Protein AF-A0A923X9L6-F1 (afdb_monomer_lite)

Secondary structure (DSSP, 8-state):
-----------------------------S--------SS-----EEEEEEEETTEEEEEEEESS--SSS----EEESTTS-SEEEEEEES-SS-STTSPEEEEEEESEEESTT--SGGGSSEEEEEEE-EEEEESS-EEEEEEETTTTEEEEEEE-TT-EEEEEEEEETTEEEEEEEETTEEEEEEEETHHHHT-TTEEEEEE--S-EEEEEEEEEEEE-TTSPEEEEEEEHHHHHTSTT-EE-EEEETTEEE-GGGS--

pLDDT: mean 80.95, std 23.07, range [23.3, 97.38]

Radius of gyration: 26.35 Å; chains: 1; bounding box: 121×44×55 Å

Structure (mmCIF, N/CA/C/O backbone):
data_AF-A0A923X9L6-F1
#
_entry.id   AF-A0A923X9L6-F1
#
loop_
_atom_site.group_PDB
_atom_site.id
_atom_site.type_symbol
_atom_site.label_atom_id
_atom_site.label_alt_id
_atom_site.label_comp_id
_atom_site.label_asym_id
_atom_site.label_entity_id
_atom_site.label_seq_id
_atom_site.pdbx_PDB_ins_code
_atom_site.Cartn_x
_atom_site.Cartn_y
_atom_site.Cartn_z
_atom_site.occupancy
_atom_site.B_iso_or_equiv
_atom_site.auth_seq_id
_atom_site.auth_comp_id
_atom_site.auth_asym_id
_atom_site.auth_atom_id
_atom_site.pdbx_PDB_model_num
ATOM 1 N N . MET A 1 1 ? 91.435 -0.640 1.215 1.00 40.91 1 MET A N 1
ATOM 2 C CA . MET A 1 1 ? 90.479 -0.187 0.184 1.00 40.91 1 MET A CA 1
ATOM 3 C C . MET A 1 1 ? 89.161 0.074 0.898 1.00 40.91 1 MET A C 1
ATOM 5 O O . MET A 1 1 ? 88.629 -0.841 1.510 1.00 40.91 1 MET A O 1
ATOM 9 N N . LYS A 1 2 ? 88.770 1.348 1.007 1.00 34.53 2 LYS A N 1
ATOM 10 C CA . LYS A 1 2 ? 87.666 1.820 1.856 1.00 34.53 2 LYS A CA 1
ATOM 11 C C . LYS A 1 2 ? 86.327 1.381 1.260 1.00 34.53 2 LYS A C 1
ATOM 13 O O . LYS A 1 2 ? 86.044 1.743 0.123 1.00 34.53 2 LYS A O 1
ATOM 18 N N . LEU A 1 3 ? 85.505 0.678 2.035 1.00 29.59 3 LEU A N 1
ATOM 19 C CA . LEU A 1 3 ? 84.081 0.532 1.754 1.00 29.59 3 LEU A CA 1
ATOM 20 C C . LEU A 1 3 ? 83.311 0.975 3.001 1.00 29.59 3 LEU A C 1
ATOM 22 O O . LEU A 1 3 ? 83.260 0.273 4.006 1.00 29.59 3 LEU A O 1
ATOM 26 N N . ASN A 1 4 ? 82.792 2.200 2.932 1.00 32.25 4 ASN A N 1
ATOM 27 C CA . ASN A 1 4 ? 81.821 2.736 3.873 1.00 32.25 4 ASN A CA 1
ATOM 28 C C . ASN A 1 4 ? 80.498 2.003 3.639 1.00 32.25 4 ASN A C 1
ATOM 30 O O . ASN A 1 4 ? 79.911 2.151 2.568 1.00 32.25 4 ASN A O 1
ATOM 34 N N . LEU A 1 5 ? 80.023 1.247 4.626 1.00 32.31 5 LEU A N 1
ATOM 35 C CA . LEU A 1 5 ? 78.650 0.757 4.649 1.00 32.31 5 LEU A CA 1
ATOM 36 C C . LEU A 1 5 ? 77.914 1.488 5.771 1.00 32.31 5 LEU A C 1
ATOM 38 O O . LEU A 1 5 ? 78.272 1.388 6.943 1.00 32.31 5 LEU A O 1
ATOM 42 N N . PHE A 1 6 ? 76.937 2.295 5.367 1.00 34.31 6 PHE A N 1
ATOM 43 C CA . PHE A 1 6 ? 76.087 3.087 6.240 1.00 34.31 6 PHE A CA 1
ATOM 44 C C . PHE A 1 6 ? 75.304 2.183 7.198 1.00 34.31 6 PHE A C 1
ATOM 46 O O . PHE A 1 6 ? 74.567 1.292 6.780 1.00 34.31 6 PHE A O 1
ATOM 53 N N . VAL A 1 7 ? 75.449 2.471 8.490 1.00 33.56 7 VAL A N 1
ATOM 54 C CA . VAL A 1 7 ? 74.586 1.996 9.569 1.00 33.56 7 VAL A CA 1
ATOM 55 C C . VAL A 1 7 ? 73.280 2.787 9.488 1.00 33.56 7 VAL A C 1
ATOM 57 O O . VAL A 1 7 ? 73.270 3.987 9.753 1.00 33.56 7 VAL A O 1
ATOM 60 N N . ALA A 1 8 ? 72.181 2.133 9.112 1.00 33.00 8 ALA A N 1
ATOM 61 C CA . ALA A 1 8 ? 70.838 2.669 9.308 1.00 33.00 8 ALA A CA 1
ATOM 62 C C . ALA A 1 8 ? 70.263 2.058 10.588 1.00 33.00 8 ALA A C 1
ATOM 64 O O . ALA A 1 8 ? 70.105 0.843 10.707 1.00 33.00 8 ALA A O 1
ATOM 65 N N . ALA A 1 9 ? 70.027 2.929 11.565 1.00 35.00 9 ALA A N 1
ATOM 66 C CA . ALA A 1 9 ? 69.523 2.583 12.876 1.00 35.00 9 ALA A CA 1
ATOM 67 C C . ALA A 1 9 ? 68.082 2.063 12.817 1.00 35.00 9 ALA A C 1
ATOM 69 O O . ALA A 1 9 ? 67.219 2.558 12.094 1.00 35.00 9 ALA A O 1
ATOM 70 N N . ILE A 1 10 ? 67.873 1.057 13.653 1.00 30.48 10 ILE A N 1
ATOM 71 C CA . ILE A 1 10 ? 66.628 0.389 13.990 1.00 30.48 10 ILE A CA 1
ATOM 72 C C . ILE A 1 10 ? 65.659 1.397 14.626 1.00 30.48 10 ILE A C 1
ATOM 74 O O . ILE A 1 10 ? 65.983 2.047 15.616 1.00 30.48 10 ILE A O 1
ATOM 78 N N . SER A 1 11 ? 64.441 1.483 14.095 1.00 31.06 11 SER A N 1
ATOM 79 C CA . SER A 1 11 ? 63.273 1.973 14.831 1.00 31.06 11 SER A CA 1
ATOM 80 C C . SER A 1 11 ? 62.147 0.968 14.657 1.00 31.06 11 SER A C 1
ATOM 82 O O . SER A 1 11 ? 61.469 0.906 13.635 1.00 31.06 11 SER A O 1
ATOM 84 N N . ILE A 1 12 ? 62.023 0.126 15.679 1.00 31.52 12 ILE A N 1
ATOM 85 C CA . ILE A 1 12 ? 60.927 -0.809 15.894 1.00 31.52 12 ILE A CA 1
ATOM 86 C C . ILE A 1 12 ? 59.735 0.029 16.358 1.00 31.52 12 ILE A C 1
ATOM 88 O O . ILE A 1 12 ? 59.698 0.478 17.501 1.00 31.52 12 ILE A O 1
ATOM 92 N N . ALA A 1 13 ? 58.768 0.251 15.472 1.00 32.00 13 ALA A N 1
ATOM 93 C CA . ALA A 1 13 ? 57.435 0.680 15.870 1.00 32.00 13 ALA A CA 1
ATOM 94 C C . ALA A 1 13 ? 56.575 -0.574 16.061 1.00 32.00 13 ALA A C 1
ATOM 96 O O . ALA A 1 13 ? 56.158 -1.213 15.094 1.00 32.00 13 ALA A O 1
ATOM 97 N N . LEU A 1 14 ? 56.341 -0.940 17.324 1.00 28.67 14 LEU A N 1
ATOM 98 C CA . LEU A 1 14 ? 55.284 -1.872 17.700 1.00 28.67 14 LEU A CA 1
ATOM 99 C C . LEU A 1 14 ? 53.931 -1.265 17.302 1.00 28.67 14 LEU A C 1
ATOM 101 O O . LEU A 1 14 ? 53.484 -0.303 17.918 1.00 28.67 14 LEU A O 1
ATOM 105 N N . PHE A 1 15 ? 53.253 -1.866 16.327 1.00 28.09 15 PHE A N 1
ATOM 106 C CA . PHE A 1 15 ? 51.802 -1.755 16.191 1.00 28.09 15 PHE A CA 1
ATOM 107 C C . PHE A 1 15 ? 51.204 -3.143 16.372 1.00 28.09 15 PHE A C 1
ATOM 109 O O . PHE A 1 15 ? 51.080 -3.935 15.440 1.00 28.09 15 PHE A O 1
ATOM 116 N N . THR A 1 16 ? 50.864 -3.449 17.617 1.00 28.14 16 THR A N 1
ATOM 117 C CA . THR A 1 16 ? 50.007 -4.575 17.955 1.00 28.14 16 THR A CA 1
ATOM 118 C C . THR A 1 16 ? 48.545 -4.136 17.935 1.00 28.14 16 THR A C 1
ATOM 120 O O . THR A 1 16 ? 48.178 -3.159 18.579 1.00 28.14 16 THR A O 1
ATOM 123 N N . VAL A 1 17 ? 47.743 -4.976 17.278 1.00 27.14 17 VAL A N 1
ATOM 124 C CA . VAL A 1 17 ? 46.298 -5.202 17.442 1.00 27.14 17 VAL A CA 1
ATOM 125 C C . VAL A 1 17 ? 45.345 -4.146 16.880 1.00 27.14 17 VAL A C 1
ATOM 127 O O . VAL A 1 17 ? 45.213 -3.037 17.383 1.00 27.14 17 VAL A O 1
ATOM 130 N N . GLY A 1 18 ? 44.563 -4.583 15.891 1.00 25.05 18 GLY A N 1
ATOM 131 C CA . GLY A 1 18 ? 43.322 -3.923 15.511 1.00 25.05 18 GLY A CA 1
ATOM 132 C C . GLY A 1 18 ? 42.885 -4.223 14.086 1.00 25.05 18 GLY A C 1
ATOM 133 O O . GLY A 1 18 ? 42.762 -3.303 13.285 1.00 25.05 18 GLY A O 1
ATOM 134 N N . CYS A 1 19 ? 42.601 -5.489 13.756 1.00 27.14 19 CYS A N 1
ATOM 135 C CA . CYS A 1 19 ? 41.637 -5.768 12.691 1.00 27.14 19 CYS A CA 1
ATOM 136 C C . CYS A 1 19 ? 40.281 -5.221 13.150 1.00 27.14 19 CYS A C 1
ATOM 138 O O . CYS A 1 19 ? 39.467 -5.944 13.713 1.00 27.14 19 CYS A O 1
ATOM 140 N N . VAL A 1 20 ? 40.044 -3.928 12.948 1.00 25.62 20 VAL A N 1
ATOM 141 C CA . VAL A 1 20 ? 38.696 -3.376 13.000 1.00 25.62 20 VAL A CA 1
ATOM 142 C C . VAL A 1 20 ? 38.110 -3.625 11.622 1.00 25.62 20 VAL A C 1
ATOM 144 O O . VAL A 1 20 ? 38.149 -2.783 10.726 1.00 25.62 20 VAL A O 1
ATOM 147 N N . SER A 1 21 ? 37.568 -4.830 11.449 1.00 26.86 21 SER A N 1
ATOM 148 C CA . SER A 1 21 ? 36.387 -5.001 10.617 1.00 26.86 21 SER A CA 1
ATOM 149 C C . SER A 1 21 ? 35.424 -3.893 11.023 1.00 26.86 21 SER A C 1
ATOM 151 O O . SER A 1 21 ? 34.902 -3.914 12.139 1.00 26.86 21 SER A O 1
ATOM 153 N N . LYS A 1 22 ? 35.248 -2.879 10.169 1.00 23.30 22 LYS A N 1
ATOM 154 C CA . LYS A 1 22 ? 34.166 -1.921 10.374 1.00 23.30 22 LYS A CA 1
ATOM 155 C C . LYS A 1 22 ? 32.892 -2.760 10.467 1.00 23.30 22 LYS A C 1
ATOM 157 O O . LYS A 1 22 ? 32.616 -3.495 9.513 1.00 23.30 22 LYS A O 1
ATOM 162 N N . PRO A 1 23 ? 32.160 -2.728 11.590 1.00 24.67 23 PRO A N 1
ATOM 163 C CA . PRO A 1 23 ? 30.858 -3.353 11.621 1.00 24.67 23 PRO A CA 1
ATOM 164 C C . PRO A 1 23 ? 30.046 -2.709 10.503 1.00 24.67 23 PRO A C 1
ATOM 166 O O . PRO A 1 23 ? 30.063 -1.488 10.328 1.00 24.67 23 PRO A O 1
ATOM 169 N N . VAL A 1 24 ? 29.386 -3.555 9.716 1.00 27.95 24 VAL A N 1
ATOM 170 C CA . VAL A 1 24 ? 28.217 -3.156 8.940 1.00 27.95 24 VAL A CA 1
ATOM 171 C C . VAL A 1 24 ? 27.374 -2.316 9.890 1.00 27.95 24 VAL A C 1
ATOM 173 O O . VAL A 1 24 ? 26.958 -2.816 10.937 1.00 27.95 24 VAL A O 1
ATOM 176 N N . ASP A 1 25 ? 27.230 -1.025 9.592 1.00 24.12 25 ASP A N 1
ATOM 177 C CA . ASP A 1 25 ? 26.409 -0.120 10.386 1.00 24.12 25 ASP A CA 1
ATOM 178 C C . ASP A 1 25 ? 24.953 -0.550 10.172 1.00 24.12 25 ASP A C 1
ATOM 180 O O . ASP A 1 25 ? 24.238 -0.058 9.304 1.00 24.12 25 ASP A O 1
ATOM 184 N N . ASN A 1 26 ? 24.550 -1.559 10.946 1.00 28.39 26 ASN A N 1
ATOM 185 C CA . ASN A 1 26 ? 23.204 -2.088 11.119 1.00 28.39 26 ASN A CA 1
ATOM 186 C C . ASN A 1 26 ? 22.347 -1.083 11.903 1.00 28.39 26 ASN A C 1
ATOM 188 O O . ASN A 1 26 ? 21.581 -1.446 12.796 1.00 28.39 26 ASN A O 1
ATOM 192 N N . ARG A 1 27 ? 22.427 0.204 11.558 1.00 25.94 27 ARG A N 1
ATOM 193 C CA . ARG A 1 27 ? 21.456 1.210 11.985 1.00 25.94 27 ARG A CA 1
ATOM 194 C C . ARG A 1 27 ? 20.192 1.107 11.134 1.00 25.94 27 ARG A C 1
ATOM 196 O O . ARG A 1 27 ? 19.803 2.051 10.464 1.00 25.94 27 ARG A O 1
ATOM 203 N N . ASN A 1 28 ? 19.554 -0.064 11.192 1.00 31.31 28 ASN A N 1
ATOM 204 C CA . ASN A 1 28 ? 18.114 -0.142 11.416 1.00 31.31 28 ASN A CA 1
ATOM 205 C C . ASN A 1 28 ? 17.707 -1.540 11.942 1.00 31.31 28 ASN A C 1
ATOM 207 O O . ASN A 1 28 ? 17.256 -2.382 11.164 1.00 31.31 28 ASN A O 1
ATOM 211 N N . PRO A 1 29 ? 17.860 -1.828 13.249 1.00 26.81 29 PRO A N 1
ATOM 212 C CA . PRO A 1 29 ? 17.357 -3.063 13.846 1.00 26.81 29 PRO A CA 1
ATOM 213 C C . PRO A 1 29 ? 15.871 -2.973 14.240 1.00 26.81 29 PRO A C 1
ATOM 215 O O . PRO A 1 29 ? 15.313 -3.948 14.733 1.00 26.81 29 PRO A O 1
ATOM 218 N N . ALA A 1 30 ? 15.205 -1.839 14.004 1.00 28.30 30 ALA A N 1
ATOM 219 C CA . ALA A 1 30 ? 13.779 -1.666 14.251 1.00 28.30 30 ALA A CA 1
ATOM 220 C C . ALA A 1 30 ? 13.071 -1.422 12.914 1.00 28.30 30 ALA A C 1
ATOM 222 O O . ALA A 1 30 ? 13.121 -0.337 12.347 1.00 28.30 30 ALA A O 1
ATOM 223 N N . GLY A 1 31 ? 12.428 -2.463 12.388 1.00 34.88 31 GLY A N 1
ATOM 224 C CA . GLY A 1 31 ? 11.684 -2.460 11.127 1.00 34.88 31 GLY A CA 1
ATOM 225 C C . GLY A 1 31 ? 10.409 -1.609 11.129 1.00 34.88 31 GLY A C 1
ATOM 226 O O . GLY A 1 31 ? 9.363 -2.090 10.710 1.00 34.88 31 GLY A O 1
ATOM 227 N N . THR A 1 32 ? 10.487 -0.353 11.560 1.00 33.47 32 THR A N 1
ATOM 228 C CA . THR A 1 32 ? 9.464 0.669 11.353 1.00 33.47 32 THR A CA 1
ATOM 229 C C . THR A 1 32 ? 10.023 1.657 10.339 1.00 33.47 32 THR A C 1
ATOM 231 O O . THR A 1 32 ? 10.783 2.553 10.701 1.00 33.47 32 THR A O 1
ATOM 234 N N . GLY A 1 33 ? 9.720 1.468 9.055 1.00 31.80 33 GLY A N 1
ATOM 235 C CA . GLY A 1 33 ? 9.951 2.510 8.056 1.00 31.80 33 GLY A CA 1
ATOM 236 C C . GLY A 1 33 ? 9.061 3.709 8.377 1.00 31.80 33 GLY A C 1
ATOM 237 O O . GLY A 1 33 ? 7.965 3.814 7.847 1.00 31.80 33 GLY A O 1
ATOM 238 N N . ASP A 1 34 ? 9.494 4.570 9.297 1.00 29.25 34 ASP A N 1
ATOM 239 C CA . ASP A 1 34 ? 8.916 5.897 9.474 1.00 29.25 34 ASP A CA 1
ATOM 240 C C . ASP A 1 34 ? 9.429 6.745 8.300 1.00 29.25 34 ASP A C 1
ATOM 242 O O . ASP A 1 34 ? 10.562 7.228 8.310 1.00 29.25 34 ASP A O 1
ATOM 246 N N . ILE A 1 35 ? 8.610 6.869 7.253 1.00 44.59 35 ILE A N 1
ATOM 247 C CA . ILE A 1 35 ? 8.857 7.798 6.147 1.00 44.59 35 ILE A CA 1
ATOM 248 C C . ILE A 1 35 ? 8.349 9.167 6.605 1.00 44.59 35 ILE A C 1
ATOM 250 O O . ILE A 1 35 ? 7.171 9.343 6.922 1.00 44.59 35 ILE A O 1
ATOM 254 N N . GLY A 1 36 ? 9.280 10.111 6.734 1.00 27.64 36 GLY A N 1
ATOM 255 C CA . GLY A 1 36 ? 9.026 11.463 7.211 1.00 27.64 36 GLY A CA 1
ATOM 256 C C . GLY A 1 36 ? 8.044 12.217 6.317 1.00 27.64 36 GLY A C 1
ATOM 257 O O . GLY A 1 36 ? 8.154 12.215 5.097 1.00 27.64 36 GLY A O 1
ATOM 258 N N . SER A 1 37 ? 7.096 12.889 6.964 1.00 35.72 37 SER A N 1
ATOM 259 C CA . SER A 1 37 ? 6.201 13.871 6.361 1.00 35.72 37 SER A CA 1
ATOM 260 C C . SER A 1 37 ? 7.007 15.089 5.898 1.00 35.72 37 SER A C 1
ATOM 262 O O . SER A 1 37 ? 7.389 15.919 6.725 1.00 35.72 37 SER A O 1
ATOM 264 N N . SER A 1 38 ? 7.215 15.229 4.590 1.00 27.25 38 SER A N 1
ATOM 265 C CA . SER A 1 38 ? 7.507 16.516 3.959 1.00 27.25 38 SER A CA 1
ATOM 266 C C . SER A 1 38 ? 6.505 16.768 2.837 1.00 27.25 38 SER A C 1
ATOM 268 O O . SER A 1 38 ? 6.338 15.950 1.939 1.00 27.25 38 SER A O 1
ATOM 270 N N . THR A 1 39 ? 5.841 17.909 2.950 1.00 29.25 39 THR A N 1
ATOM 271 C CA . THR A 1 39 ? 4.932 18.569 2.011 1.00 29.25 39 THR A CA 1
ATOM 272 C C . THR A 1 39 ? 5.329 18.451 0.530 1.00 29.25 39 THR A C 1
ATOM 274 O O . THR A 1 39 ? 6.489 18.666 0.185 1.00 29.25 39 THR A O 1
ATOM 277 N N . ASP A 1 40 ? 4.326 18.189 -0.317 1.00 29.50 40 ASP A N 1
ATOM 278 C CA . ASP A 1 40 ? 4.291 18.324 -1.784 1.00 29.50 40 ASP A CA 1
ATOM 279 C C . ASP A 1 40 ? 5.284 17.506 -2.624 1.00 29.50 40 ASP A C 1
ATOM 281 O O . ASP A 1 40 ? 6.116 18.039 -3.357 1.00 29.50 40 ASP A O 1
ATOM 285 N N . GLN A 1 41 ? 5.114 16.183 -2.597 1.00 31.28 41 GLN A N 1
ATOM 286 C CA . GLN A 1 41 ? 5.328 15.271 -3.729 1.00 31.28 41 GLN A CA 1
ATOM 287 C C . GLN A 1 41 ? 4.776 13.901 -3.326 1.00 31.28 41 GLN A C 1
ATOM 289 O O . GLN A 1 41 ? 5.104 13.409 -2.249 1.00 31.28 41 GLN A O 1
ATOM 294 N N . PHE A 1 42 ? 3.952 13.266 -4.166 1.00 37.69 42 PHE A N 1
ATOM 295 C CA . PHE A 1 42 ? 3.670 11.836 -4.023 1.00 37.69 42 PHE A CA 1
ATOM 296 C C . PHE A 1 42 ? 5.016 11.100 -4.057 1.00 37.69 42 PHE A C 1
ATOM 298 O O . PHE A 1 42 ? 5.620 10.951 -5.121 1.00 37.69 42 PHE A O 1
ATOM 305 N N . SER A 1 43 ? 5.545 10.701 -2.898 1.00 44.41 43 SER A N 1
ATOM 306 C CA . SER A 1 43 ? 6.760 9.899 -2.855 1.00 44.41 43 SER A CA 1
ATOM 307 C C . SER A 1 43 ? 6.367 8.476 -3.239 1.00 44.41 43 SER A C 1
ATOM 309 O O . SER A 1 43 ? 5.840 7.701 -2.445 1.00 44.41 43 SER A O 1
ATOM 311 N N . PHE A 1 44 ? 6.567 8.157 -4.519 1.00 60.12 44 PHE A N 1
ATOM 312 C CA . PHE A 1 44 ? 6.361 6.838 -5.119 1.00 60.12 44 PHE A CA 1
ATOM 313 C C . PHE A 1 44 ? 7.438 5.845 -4.651 1.00 60.12 44 PHE A C 1
ATOM 315 O O . PHE A 1 44 ? 8.151 5.233 -5.449 1.00 60.12 44 PHE A O 1
ATOM 322 N N . GLU A 1 45 ? 7.620 5.726 -3.339 1.00 78.44 45 GLU A N 1
ATOM 323 C CA . GLU A 1 45 ? 8.644 4.875 -2.755 1.00 78.44 45 GLU A CA 1
ATOM 324 C C . GLU A 1 45 ? 8.109 3.452 -2.612 1.00 78.44 45 GLU A C 1
ATOM 326 O O . GLU A 1 45 ? 7.358 3.117 -1.697 1.00 78.44 45 GLU A O 1
ATOM 331 N N . SER A 1 46 ? 8.515 2.595 -3.548 1.00 89.81 46 SER A N 1
ATOM 332 C CA . SER A 1 46 ? 8.340 1.152 -3.449 1.00 89.81 46 SER A CA 1
ATOM 333 C C . SER A 1 46 ? 9.645 0.481 -3.023 1.00 89.81 46 SER A C 1
ATOM 335 O O . SER A 1 46 ? 10.739 0.838 -3.472 1.00 89.81 46 SER A O 1
ATOM 337 N N . PHE A 1 47 ? 9.555 -0.532 -2.165 1.00 90.12 47 PHE A N 1
ATOM 338 C CA . PHE A 1 47 ? 10.723 -1.264 -1.676 1.00 90.12 47 PHE A CA 1
ATOM 339 C C . PHE A 1 47 ? 10.471 -2.766 -1.604 1.00 90.12 47 PHE A C 1
ATOM 341 O O . PHE A 1 47 ? 9.349 -3.228 -1.396 1.00 90.12 47 PHE A O 1
ATOM 348 N N . LYS A 1 48 ? 11.549 -3.544 -1.759 1.00 91.50 48 LYS A N 1
ATOM 349 C CA . LYS A 1 48 ? 11.497 -4.996 -1.591 1.00 91.50 48 LYS A CA 1
ATOM 350 C C . LYS A 1 48 ? 11.431 -5.337 -0.107 1.00 91.50 48 LYS A C 1
ATOM 352 O O . LYS A 1 48 ? 12.238 -4.865 0.696 1.00 91.50 48 LYS A O 1
ATOM 357 N N . LEU A 1 49 ? 10.466 -6.170 0.246 1.00 90.75 49 LEU A N 1
ATOM 358 C CA . LEU A 1 49 ? 10.121 -6.542 1.603 1.00 90.75 49 LEU A CA 1
ATOM 359 C C . LEU A 1 49 ? 10.050 -8.072 1.696 1.00 90.75 49 LEU A C 1
ATOM 361 O O . LEU A 1 49 ? 9.155 -8.662 1.094 1.00 90.75 49 LEU A O 1
ATOM 365 N N . PRO A 1 50 ? 10.954 -8.748 2.429 1.00 92.81 50 PRO A N 1
ATOM 366 C CA . PRO A 1 50 ? 10.743 -10.148 2.763 1.00 92.81 50 PRO A CA 1
ATOM 367 C C . PRO A 1 50 ? 9.559 -10.250 3.728 1.00 92.81 50 PRO A C 1
ATOM 369 O O . PRO A 1 50 ? 9.563 -9.620 4.792 1.00 92.81 50 PRO A O 1
ATOM 372 N N . VAL A 1 51 ? 8.557 -11.037 3.348 1.00 93.94 51 VAL A N 1
ATOM 373 C CA . VAL A 1 51 ? 7.374 -11.313 4.166 1.00 93.94 51 VAL A CA 1
ATOM 374 C C . VAL A 1 51 ? 7.225 -12.809 4.389 1.00 93.94 51 VAL A C 1
ATOM 376 O O . VAL A 1 51 ? 7.555 -13.613 3.517 1.00 93.94 51 VAL A O 1
ATOM 379 N N . THR A 1 52 ? 6.690 -13.168 5.550 1.00 93.75 52 THR A N 1
ATOM 380 C CA . THR A 1 52 ? 6.323 -14.536 5.900 1.00 93.75 52 THR A CA 1
ATOM 381 C C . THR A 1 52 ? 4.807 -14.664 5.869 1.00 93.75 52 THR A C 1
ATOM 383 O O . THR A 1 52 ? 4.104 -13.947 6.588 1.00 93.75 52 THR A O 1
ATOM 386 N N . ARG A 1 53 ? 4.291 -15.569 5.039 1.00 91.31 53 ARG A N 1
ATOM 387 C CA . ARG A 1 53 ? 2.874 -15.961 4.979 1.00 91.31 53 ARG A CA 1
ATOM 388 C C . ARG A 1 53 ? 2.821 -17.480 4.924 1.00 91.31 53 ARG A C 1
ATOM 390 O O . ARG A 1 53 ? 3.633 -18.074 4.224 1.00 91.31 53 ARG A O 1
ATOM 397 N N . GLU A 1 54 ? 1.931 -18.107 5.692 1.00 87.88 54 GLU A N 1
ATOM 398 C CA . GLU A 1 54 ? 1.792 -19.578 5.716 1.00 87.88 54 GLU A CA 1
ATOM 399 C C . GLU A 1 54 ? 3.136 -20.314 5.921 1.00 87.88 54 GLU A C 1
ATOM 401 O O . GLU A 1 54 ? 3.441 -21.301 5.255 1.00 87.88 54 GLU A O 1
ATOM 406 N N . ASN A 1 55 ? 3.985 -19.790 6.814 1.00 86.88 55 ASN A N 1
ATOM 407 C CA . ASN A 1 55 ? 5.344 -20.285 7.088 1.00 86.88 55 ASN A CA 1
ATOM 408 C C . ASN A 1 55 ? 6.321 -20.265 5.892 1.00 86.88 55 ASN A C 1
ATOM 410 O O . ASN A 1 55 ? 7.403 -20.843 5.974 1.00 86.88 55 ASN A O 1
ATOM 414 N N . LYS A 1 56 ? 5.990 -19.569 4.799 1.00 90.94 56 LYS A N 1
ATOM 415 C CA . LYS A 1 56 ? 6.870 -19.356 3.644 1.00 90.94 56 LYS A CA 1
ATOM 416 C C . LYS A 1 56 ? 7.372 -17.922 3.619 1.00 90.94 56 LYS A C 1
ATOM 418 O O . LYS A 1 56 ? 6.584 -16.986 3.740 1.00 90.94 56 LYS A O 1
ATOM 423 N N . VAL A 1 57 ? 8.680 -17.760 3.429 1.00 92.62 57 VAL A N 1
ATOM 424 C CA . VAL A 1 57 ? 9.311 -16.452 3.224 1.00 92.62 57 VAL A CA 1
ATOM 425 C C . VAL A 1 57 ? 9.404 -16.181 1.729 1.00 92.62 57 VAL A C 1
ATOM 427 O O . VAL A 1 57 ? 9.967 -16.986 0.990 1.00 92.62 57 VAL A O 1
ATOM 430 N N . ALA A 1 58 ? 8.881 -15.042 1.291 1.00 92.12 58 ALA A N 1
ATOM 431 C CA . ALA A 1 58 ? 9.012 -14.573 -0.081 1.00 92.12 58 ALA A CA 1
ATOM 432 C C . ALA A 1 58 ? 9.360 -13.084 -0.103 1.00 92.12 58 ALA A C 1
ATOM 434 O O . ALA A 1 58 ? 8.886 -12.306 0.728 1.00 92.12 58 ALA A O 1
ATOM 435 N N . THR A 1 59 ? 10.171 -12.678 -1.078 1.00 92.69 59 THR A N 1
ATOM 436 C CA . THR A 1 59 ? 10.363 -11.259 -1.378 1.00 92.69 59 THR A CA 1
ATOM 437 C C . THR A 1 59 ? 9.117 -10.734 -2.083 1.00 92.69 59 THR A C 1
ATOM 439 O O . THR A 1 59 ? 8.618 -11.326 -3.043 1.00 92.69 59 THR A O 1
ATOM 442 N N . ARG A 1 60 ? 8.590 -9.628 -1.566 1.00 94.31 60 ARG A N 1
ATOM 443 C CA . ARG A 1 60 ? 7.449 -8.885 -2.105 1.00 94.31 60 ARG A CA 1
ATOM 444 C C . ARG A 1 60 ? 7.836 -7.437 -2.333 1.00 94.31 60 ARG A C 1
ATOM 446 O O . ARG A 1 60 ? 8.889 -7.001 -1.872 1.00 94.31 60 ARG A O 1
ATOM 453 N N . VAL A 1 61 ? 6.988 -6.691 -3.022 1.00 94.19 61 VAL A N 1
ATOM 454 C CA . VAL A 1 61 ? 7.135 -5.243 -3.174 1.00 94.19 61 VAL A CA 1
ATOM 455 C C . VAL A 1 61 ? 6.065 -4.568 -2.330 1.00 94.19 61 VAL A C 1
ATOM 457 O O . VAL A 1 61 ? 4.892 -4.910 -2.440 1.00 94.19 61 VAL A O 1
ATOM 460 N N . ALA A 1 62 ? 6.475 -3.632 -1.479 1.00 93.06 62 ALA A N 1
ATOM 461 C CA . ALA A 1 62 ? 5.582 -2.830 -0.653 1.00 93.06 62 ALA A CA 1
ATOM 462 C C . ALA A 1 62 ? 5.656 -1.356 -1.061 1.00 93.06 62 ALA A C 1
ATOM 464 O O . ALA A 1 62 ? 6.731 -0.871 -1.418 1.00 93.06 62 ALA A O 1
ATOM 465 N N . TYR A 1 63 ? 4.522 -0.658 -1.000 1.00 91.69 63 TYR A N 1
ATOM 466 C CA . TYR A 1 63 ? 4.412 0.775 -1.276 1.00 91.69 63 TYR A CA 1
ATOM 467 C C . TYR A 1 63 ? 3.255 1.399 -0.491 1.00 91.69 63 TYR A C 1
ATOM 469 O O . TYR A 1 63 ? 2.283 0.730 -0.135 1.00 91.69 63 TYR A O 1
ATOM 477 N N . ASN A 1 64 ? 3.384 2.691 -0.207 1.00 89.25 64 ASN A N 1
ATOM 478 C CA . ASN A 1 64 ? 2.496 3.495 0.632 1.00 89.25 64 ASN A CA 1
ATOM 479 C C . ASN A 1 64 ? 1.259 4.017 -0.126 1.00 89.25 64 ASN A C 1
ATOM 481 O O . ASN A 1 64 ? 1.006 5.218 -0.169 1.00 89.25 64 ASN A O 1
ATOM 485 N N . SER A 1 65 ? 0.494 3.123 -0.748 1.00 86.50 65 SER A N 1
ATOM 486 C CA . SER A 1 65 ? -0.773 3.473 -1.394 1.00 86.50 65 SER A CA 1
ATOM 487 C C . SER A 1 65 ? -1.816 2.382 -1.174 1.00 86.50 65 SER A C 1
ATOM 489 O O . SER A 1 65 ? -1.473 1.225 -0.909 1.00 86.50 65 SER A O 1
ATOM 491 N N . TRP A 1 66 ? -3.089 2.750 -1.288 1.00 87.12 66 TRP A N 1
ATOM 492 C CA . TRP A 1 66 ? -4.173 1.792 -1.473 1.00 87.12 66 TRP A CA 1
ATOM 493 C C . TRP A 1 66 ? -4.387 1.632 -2.969 1.00 87.12 66 TRP A C 1
ATOM 495 O O . TRP A 1 66 ? -4.909 2.529 -3.629 1.00 87.12 66 TRP A O 1
ATOM 505 N N . SER A 1 67 ? -3.897 0.523 -3.508 1.00 83.25 67 SER A N 1
ATOM 506 C CA . SER A 1 67 ? -3.907 0.319 -4.952 1.00 83.25 67 SER A CA 1
ATOM 507 C C . SER A 1 67 ? -5.323 0.149 -5.504 1.00 83.25 67 SER A C 1
ATOM 509 O O . SER A 1 67 ? -6.176 -0.482 -4.876 1.00 83.25 67 SER A O 1
ATOM 511 N N . GLY A 1 68 ? -5.559 0.704 -6.693 1.00 85.19 68 GLY A N 1
ATOM 512 C CA . GLY A 1 68 ? -6.813 0.562 -7.425 1.00 85.19 68 GLY A CA 1
ATOM 513 C C . GLY A 1 68 ? -7.344 1.878 -7.977 1.00 85.19 68 GLY A C 1
ATOM 514 O O . GLY A 1 68 ? -7.211 2.925 -7.357 1.00 85.19 68 GLY A O 1
ATOM 515 N N . GLU A 1 69 ? -7.997 1.813 -9.140 1.00 83.31 69 GLU A N 1
ATOM 516 C CA . GLU A 1 69 ? -8.867 2.900 -9.613 1.00 83.31 69 GLU A CA 1
ATOM 517 C C . GLU A 1 69 ? -10.042 3.121 -8.656 1.00 83.31 69 GLU A C 1
ATOM 519 O O . GLU A 1 69 ? -10.392 4.254 -8.364 1.00 83.31 69 GLU A O 1
ATOM 524 N N . TRP A 1 70 ? -10.599 2.030 -8.128 1.00 86.88 70 TRP A N 1
ATOM 525 C CA . TRP A 1 70 ? -11.617 2.023 -7.082 1.00 86.88 70 TRP A CA 1
ATOM 526 C C . TRP A 1 70 ? -11.048 1.254 -5.894 1.00 86.88 70 TRP A C 1
ATOM 528 O O . TRP A 1 70 ? -11.275 0.040 -5.800 1.00 86.88 70 TRP A O 1
ATOM 538 N N . PRO A 1 71 ? -10.242 1.905 -5.031 1.00 86.38 71 PRO A N 1
ATOM 539 C CA . PRO A 1 71 ? -9.633 1.217 -3.909 1.00 86.38 71 PRO A CA 1
ATOM 540 C C . PRO A 1 71 ? -10.727 0.546 -3.070 1.00 86.38 71 PRO A C 1
ATOM 542 O O . PRO A 1 71 ? -11.829 1.059 -2.881 1.00 86.38 71 PRO A O 1
ATOM 545 N N . SER A 1 72 ? -10.468 -0.686 -2.660 1.00 88.75 72 SER A N 1
ATOM 546 C CA . SER A 1 72 ? -11.437 -1.512 -1.947 1.00 88.75 72 SER A CA 1
ATOM 547 C C . SER A 1 72 ? -10.691 -2.407 -0.964 1.00 88.75 72 SER A C 1
ATOM 549 O O . SER A 1 72 ? -9.558 -2.798 -1.257 1.00 88.75 72 SER A O 1
ATOM 551 N N . PRO A 1 73 ? -11.313 -2.775 0.170 1.00 93.44 73 PRO A N 1
ATOM 552 C CA . PRO A 1 73 ? -12.653 -2.375 0.626 1.00 93.44 73 PRO A CA 1
ATOM 553 C C . PRO A 1 73 ? -12.713 -0.981 1.269 1.00 93.44 73 PRO A C 1
ATOM 555 O O . PRO A 1 73 ? -11.752 -0.513 1.861 1.00 93.44 73 PRO A O 1
ATOM 558 N N . VAL A 1 74 ? -13.891 -0.353 1.262 1.00 94.75 74 VAL A N 1
ATOM 559 C CA . VAL A 1 74 ? -14.187 0.739 2.204 1.00 94.75 74 VAL A CA 1
ATOM 560 C C . VAL A 1 74 ? -14.457 0.117 3.571 1.00 94.75 74 VAL A C 1
ATOM 562 O O . VAL A 1 74 ? -15.352 -0.723 3.695 1.00 94.75 74 VAL A O 1
ATOM 565 N N . ILE A 1 75 ? -13.696 0.511 4.590 1.00 96.94 75 ILE A N 1
ATOM 566 C CA . ILE A 1 75 ? -13.838 -0.039 5.941 1.00 96.94 75 ILE A CA 1
ATOM 5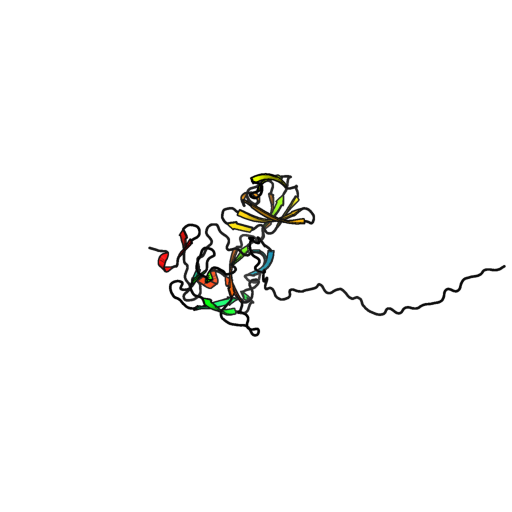67 C C . ILE A 1 75 ? -14.590 0.966 6.811 1.00 96.94 75 ILE A C 1
ATOM 569 O O . ILE A 1 75 ? -14.097 2.059 7.088 1.00 96.94 75 ILE A O 1
ATOM 573 N N . ASP A 1 76 ? -15.790 0.589 7.240 1.00 96.81 76 ASP A N 1
ATOM 574 C CA . ASP A 1 76 ? -16.645 1.385 8.113 1.00 96.81 76 ASP A CA 1
ATOM 575 C C . ASP A 1 76 ? -16.515 0.902 9.561 1.00 96.81 76 ASP A C 1
ATOM 577 O O . ASP A 1 76 ? -17.010 -0.168 9.941 1.00 96.81 76 ASP A O 1
ATOM 581 N N . VAL A 1 77 ? -15.838 1.718 10.370 1.00 96.75 77 VAL A N 1
ATOM 582 C CA . VAL A 1 77 ? -15.708 1.539 11.817 1.00 96.75 77 VAL A CA 1
ATOM 583 C C . VAL A 1 77 ? -16.732 2.446 12.493 1.00 96.75 77 VAL A C 1
ATOM 585 O O . VAL A 1 77 ? -16.391 3.507 13.013 1.00 96.75 77 VAL A O 1
ATOM 588 N N . ARG A 1 78 ? -18.005 2.037 12.459 1.00 95.19 78 ARG A N 1
ATOM 589 C CA . ARG A 1 78 ? -19.137 2.741 13.091 1.00 95.19 78 ARG A CA 1
ATOM 590 C C . ARG A 1 78 ? -19.169 4.240 12.763 1.00 95.19 78 ARG A C 1
ATOM 592 O O . ARG A 1 78 ? -19.356 5.061 13.658 1.00 95.19 78 ARG A O 1
ATOM 599 N N . SER A 1 79 ? -18.973 4.610 11.501 1.00 94.44 79 SER A N 1
ATOM 600 C CA . SER A 1 79 ? -18.760 6.003 11.090 1.00 94.44 79 SER A CA 1
ATOM 601 C C . SER A 1 79 ? -19.922 6.948 11.405 1.00 94.44 79 SER A C 1
ATOM 603 O O . SER A 1 79 ? -19.730 8.157 11.459 1.00 94.44 79 SER A O 1
ATOM 605 N N . GLU A 1 80 ? -21.121 6.406 11.612 1.00 92.62 80 GLU A N 1
ATOM 606 C CA . GLU A 1 80 ? -22.330 7.153 11.979 1.00 92.62 80 GLU A CA 1
ATOM 607 C C . GLU A 1 80 ? -22.366 7.566 13.462 1.00 92.62 80 GLU A C 1
ATOM 609 O O . GLU A 1 80 ? -23.249 8.315 13.877 1.00 92.62 80 GLU A O 1
ATOM 614 N N . GLU A 1 81 ? -21.438 7.068 14.281 1.00 92.62 81 GLU A N 1
ATOM 615 C CA . GLU A 1 81 ? -21.399 7.326 15.716 1.00 92.62 81 GLU A CA 1
ATOM 616 C C . GLU A 1 81 ? -20.042 7.904 16.141 1.00 92.62 81 GLU A C 1
ATOM 618 O O . GLU A 1 81 ? -19.002 7.295 15.870 1.00 92.62 81 GLU A O 1
ATOM 623 N N . PRO A 1 82 ? -20.004 9.027 16.882 1.00 93.12 82 PRO A N 1
ATOM 624 C CA . PRO A 1 82 ? -18.756 9.509 17.454 1.00 93.12 82 PRO A CA 1
ATOM 625 C C . PRO A 1 82 ? -18.223 8.520 18.496 1.00 93.12 82 PRO A C 1
ATOM 627 O O . PRO A 1 82 ? -18.981 7.849 19.198 1.00 93.12 82 PRO A O 1
ATOM 630 N N . GLY A 1 83 ? -16.901 8.466 18.639 1.00 94.62 83 GLY A N 1
ATOM 631 C CA . GLY A 1 83 ? -16.245 7.676 19.673 1.00 94.62 83 GLY A CA 1
ATOM 632 C C . GLY A 1 83 ? -15.070 6.877 19.143 1.00 94.62 83 GLY A C 1
ATOM 633 O O . GLY A 1 83 ? -14.433 7.248 18.156 1.00 94.62 83 GLY A O 1
ATOM 634 N N . VAL A 1 84 ? -14.777 5.790 19.846 1.00 95.94 84 VAL A N 1
ATOM 635 C CA . VAL A 1 84 ? -13.663 4.899 19.548 1.00 95.94 84 VAL A CA 1
ATOM 636 C C . VAL A 1 84 ? -14.122 3.446 19.550 1.00 95.94 84 VAL A C 1
ATOM 638 O O . VAL A 1 84 ? -15.075 3.075 20.242 1.00 95.94 84 VAL A O 1
ATOM 641 N N . THR A 1 85 ? -13.412 2.622 18.794 1.00 96.75 85 THR A N 1
ATOM 642 C CA . THR A 1 85 ? -13.603 1.179 18.713 1.00 96.75 85 THR A CA 1
ATOM 643 C C . THR A 1 85 ? -12.271 0.499 18.997 1.00 96.75 85 THR A C 1
ATOM 645 O O . THR A 1 85 ? -11.232 0.888 18.465 1.00 96.75 85 THR A O 1
ATOM 648 N N . GLN A 1 86 ? -12.298 -0.511 19.864 1.00 97.38 86 GLN A N 1
ATOM 649 C CA . GLN A 1 86 ? -11.135 -1.346 20.124 1.00 97.38 86 GLN A CA 1
ATOM 650 C C . GLN A 1 86 ? -11.052 -2.437 19.060 1.00 97.38 86 GLN A C 1
ATOM 652 O O . GLN A 1 86 ? -12.026 -3.146 18.812 1.00 97.38 86 GLN A O 1
ATOM 657 N N . ILE A 1 87 ? -9.874 -2.568 18.468 1.00 97.12 87 ILE A N 1
ATOM 658 C CA . ILE A 1 87 ? -9.546 -3.589 17.484 1.00 97.12 87 ILE A CA 1
ATOM 659 C C . ILE A 1 87 ? -8.302 -4.357 17.931 1.00 97.12 87 ILE A C 1
ATOM 661 O O . ILE A 1 87 ? -7.563 -3.927 18.818 1.00 97.12 87 ILE A O 1
ATOM 665 N N . THR A 1 88 ? -8.029 -5.476 17.280 1.00 96.62 88 THR A N 1
ATOM 666 C CA . THR A 1 88 ? -6.764 -6.195 17.396 1.00 96.62 88 THR A CA 1
ATOM 667 C C . THR A 1 88 ? -5.968 -6.040 16.107 1.00 96.62 88 THR A C 1
ATOM 669 O O . THR A 1 88 ? -6.489 -6.233 15.011 1.00 96.62 88 THR A O 1
ATOM 672 N N . GLY A 1 89 ? -4.690 -5.707 16.240 1.00 95.50 89 GLY A N 1
ATOM 673 C CA . GLY A 1 89 ? -3.745 -5.636 15.135 1.00 95.50 89 GLY A CA 1
ATOM 674 C C . GLY A 1 89 ? -2.466 -6.411 15.411 1.00 95.50 89 GLY A C 1
ATOM 675 O O . GLY A 1 89 ? -2.330 -7.102 16.421 1.00 95.50 89 GLY A O 1
ATOM 676 N N . TYR A 1 90 ? -1.516 -6.259 14.501 1.00 95.62 90 TYR A N 1
ATOM 677 C CA . TYR A 1 90 ? -0.201 -6.878 14.530 1.00 95.62 90 TYR A CA 1
ATOM 678 C C . TYR A 1 90 ? 0.869 -5.831 14.806 1.00 95.62 90 TYR A C 1
ATOM 680 O O . TYR A 1 90 ? 0.827 -4.716 14.286 1.00 95.62 90 TYR A O 1
ATOM 688 N N . THR A 1 91 ? 1.882 -6.205 15.575 1.00 92.38 91 THR A N 1
ATOM 689 C CA . THR A 1 91 ? 3.058 -5.352 15.803 1.00 92.38 91 THR A CA 1
ATOM 690 C C . THR A 1 91 ? 4.027 -5.349 14.615 1.00 92.38 91 THR A C 1
ATOM 692 O O . THR A 1 91 ? 4.868 -4.456 14.509 1.00 92.38 91 THR A O 1
ATOM 695 N N . ASN A 1 92 ? 3.916 -6.318 13.694 1.00 90.88 92 ASN A N 1
ATOM 696 C CA . ASN A 1 92 ? 4.840 -6.471 12.572 1.00 90.88 92 ASN A CA 1
ATOM 697 C C . ASN A 1 92 ? 4.137 -6.862 11.261 1.00 90.88 92 ASN A C 1
ATOM 699 O O . ASN A 1 92 ? 3.572 -7.946 11.132 1.00 90.88 92 ASN A O 1
ATOM 703 N N . LEU A 1 93 ? 4.282 -6.008 10.246 1.00 91.81 93 LEU A N 1
ATOM 704 C CA . LEU A 1 93 ? 3.767 -6.207 8.887 1.00 91.81 93 LEU A CA 1
ATOM 705 C C . LEU A 1 93 ? 4.384 -7.417 8.149 1.00 91.81 93 LEU A C 1
ATOM 707 O O . LEU A 1 93 ? 3.738 -8.070 7.323 1.00 91.81 93 LEU A O 1
ATOM 711 N N . ARG A 1 94 ? 5.666 -7.712 8.406 1.00 92.88 94 ARG A N 1
ATOM 712 C CA . ARG A 1 94 ? 6.432 -8.727 7.663 1.00 92.88 94 ARG A CA 1
ATOM 713 C C . ARG A 1 94 ? 6.005 -10.140 8.024 1.00 92.88 94 ARG A C 1
ATOM 715 O O . ARG A 1 94 ? 5.930 -10.980 7.135 1.00 92.88 94 ARG A O 1
ATOM 722 N N . ASN A 1 95 ? 5.724 -10.405 9.295 1.00 92.50 95 ASN A N 1
ATOM 723 C CA . ASN A 1 95 ? 5.375 -11.736 9.788 1.00 92.50 95 ASN A CA 1
ATOM 724 C C . ASN A 1 95 ? 4.239 -11.647 10.822 1.00 92.50 95 ASN A C 1
ATOM 726 O O . ASN A 1 95 ? 4.506 -11.751 12.017 1.00 92.50 95 ASN A O 1
ATOM 730 N N . PRO A 1 96 ? 2.987 -11.438 10.379 1.00 88.81 96 PRO A N 1
ATOM 731 C CA . PRO A 1 96 ? 1.860 -11.195 11.275 1.00 88.81 96 PRO A CA 1
ATOM 732 C C . PRO A 1 96 ? 1.575 -12.392 12.194 1.00 88.81 96 PRO A C 1
ATOM 734 O O . PRO A 1 96 ? 1.306 -12.203 13.376 1.00 88.81 96 PRO A O 1
ATOM 737 N N . VAL A 1 97 ? 1.707 -13.628 11.694 1.00 84.25 97 VAL A N 1
ATOM 738 C CA . VAL A 1 97 ? 1.408 -14.857 12.459 1.00 84.25 97 VAL A CA 1
ATOM 739 C C . VAL A 1 97 ? 2.355 -15.053 13.642 1.00 84.25 97 VAL A C 1
ATOM 741 O O . VAL A 1 97 ? 1.912 -15.474 14.705 1.00 84.25 97 VAL A O 1
ATOM 744 N N . ALA A 1 98 ? 3.643 -14.748 13.472 1.00 84.25 98 ALA A N 1
ATOM 745 C CA . ALA A 1 98 ? 4.619 -14.840 14.559 1.00 84.25 98 ALA A CA 1
ATOM 746 C C . ALA A 1 98 ? 4.746 -13.541 15.370 1.00 84.25 98 ALA A C 1
ATOM 748 O O . ALA A 1 98 ? 5.574 -13.475 16.275 1.00 84.25 98 ALA A O 1
ATOM 749 N N . SER A 1 99 ? 4.003 -12.492 15.007 1.00 83.81 99 SER A N 1
ATOM 750 C CA . SER A 1 99 ? 4.050 -11.213 15.710 1.00 83.81 99 SER A CA 1
ATOM 751 C C . SER A 1 99 ? 3.065 -11.181 16.864 1.00 83.81 99 SER A C 1
ATOM 753 O O . SER A 1 99 ? 1.980 -11.763 16.785 1.00 83.81 99 SER A O 1
ATOM 755 N N . ASP A 1 100 ? 3.422 -10.437 17.907 1.00 88.88 100 ASP A N 1
ATOM 756 C CA . ASP A 1 100 ? 2.505 -10.176 19.003 1.00 88.88 100 ASP A CA 1
ATOM 757 C C . ASP A 1 100 ? 1.278 -9.431 18.484 1.00 88.88 100 ASP A C 1
ATOM 759 O O . ASP A 1 100 ? 1.383 -8.454 17.723 1.00 88.88 100 ASP A O 1
ATOM 763 N N . LYS A 1 101 ? 0.109 -9.897 18.925 1.00 92.75 101 LYS A N 1
ATOM 764 C CA . LYS A 1 101 ? -1.146 -9.176 18.748 1.00 92.75 101 LYS A CA 1
ATOM 7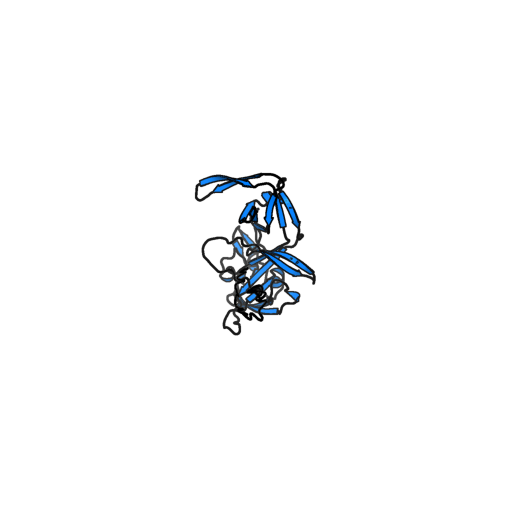65 C C . LYS A 1 101 ? -1.179 -7.996 19.707 1.00 92.75 101 LYS A C 1
ATOM 767 O O . LYS A 1 101 ? -0.787 -8.118 20.865 1.00 92.75 101 LYS A O 1
ATOM 772 N N . THR A 1 102 ? -1.684 -6.868 19.232 1.00 92.25 102 THR A N 1
ATOM 773 C CA . THR A 1 102 ? -1.849 -5.664 20.045 1.00 92.25 102 THR A CA 1
ATOM 774 C C . THR A 1 102 ? -3.292 -5.188 19.996 1.00 92.25 102 THR A C 1
ATOM 776 O O . THR A 1 102 ? -3.904 -5.157 18.926 1.00 92.25 102 THR A O 1
ATOM 779 N N . ASN A 1 103 ? -3.849 -4.854 21.158 1.00 94.44 103 ASN A N 1
ATOM 780 C CA . ASN A 1 103 ? -5.139 -4.180 21.233 1.00 94.44 103 ASN A CA 1
ATOM 781 C C . ASN A 1 103 ? -4.917 -2.700 20.936 1.00 94.44 103 ASN A C 1
ATOM 783 O O . ASN A 1 103 ? -4.029 -2.074 21.509 1.00 94.44 103 ASN A O 1
ATOM 787 N N . CYS A 1 104 ? -5.717 -2.167 20.026 1.00 95.31 104 CYS A N 1
ATOM 788 C CA . CYS A 1 104 ? -5.555 -0.835 19.478 1.00 95.31 104 CYS A CA 1
ATOM 789 C C . CYS A 1 104 ? -6.913 -0.148 19.484 1.00 95.31 104 CYS A C 1
ATOM 791 O O . CYS A 1 104 ? -7.849 -0.600 18.825 1.00 95.31 104 CYS A O 1
ATOM 793 N N . THR A 1 105 ? -7.037 0.932 20.241 1.00 97.00 105 THR A N 1
ATOM 794 C CA . THR A 1 105 ? -8.226 1.777 20.217 1.00 97.00 105 THR A CA 1
ATOM 795 C C . THR A 1 105 ? -8.076 2.793 19.096 1.00 97.00 105 THR A C 1
ATOM 797 O O . THR A 1 105 ? -7.095 3.535 19.046 1.00 97.00 105 THR A O 1
ATOM 800 N N . ILE A 1 106 ? -9.044 2.813 18.183 1.00 95.50 106 ILE A N 1
ATOM 801 C CA . ILE A 1 106 ? -9.069 3.702 17.020 1.00 95.50 106 ILE A CA 1
ATOM 802 C C . ILE A 1 106 ? -10.360 4.515 16.994 1.00 95.50 106 ILE A C 1
ATOM 804 O O . ILE A 1 106 ? -11.384 4.082 17.519 1.00 95.50 106 ILE A O 1
ATOM 808 N N . LYS A 1 107 ? -10.323 5.702 16.390 1.00 95.38 107 LYS A N 1
ATOM 809 C CA . LYS A 1 107 ? -11.515 6.543 16.231 1.00 95.38 107 LYS A CA 1
ATOM 810 C C . LYS A 1 107 ? -12.528 5.886 15.298 1.00 95.38 107 LYS A C 1
ATOM 812 O O . LYS A 1 107 ? -12.160 5.266 14.308 1.00 95.38 107 LYS A O 1
ATOM 817 N N . ASN A 1 108 ? -13.808 6.065 15.591 1.00 95.75 108 ASN A N 1
ATOM 818 C CA . ASN A 1 108 ? -14.852 5.691 14.648 1.00 95.75 108 ASN A CA 1
ATOM 819 C C . ASN A 1 108 ? -14.753 6.554 13.381 1.00 95.75 108 ASN A C 1
ATOM 821 O O . ASN A 1 108 ? -14.399 7.734 13.452 1.00 95.75 108 ASN A O 1
ATOM 825 N N . GLY A 1 109 ? -15.069 5.973 12.226 1.00 95.44 109 GLY A N 1
ATOM 826 C CA . GLY A 1 109 ? -15.007 6.662 10.940 1.00 95.44 109 GLY A CA 1
ATOM 827 C C . GLY A 1 109 ? -14.875 5.725 9.746 1.00 95.44 109 GLY A C 1
ATOM 828 O O . GLY A 1 109 ? -14.885 4.499 9.880 1.00 95.44 109 GLY A O 1
ATOM 829 N N . LEU A 1 110 ? -14.749 6.330 8.563 1.00 95.31 110 LEU A N 1
ATOM 830 C CA . LEU A 1 110 ? -14.520 5.617 7.311 1.00 95.31 110 LEU A CA 1
ATOM 831 C C . LEU A 1 110 ? -13.023 5.579 7.011 1.00 95.31 110 LEU A C 1
ATOM 833 O O . LEU A 1 110 ? -12.394 6.603 6.737 1.00 95.31 110 LEU A O 1
ATOM 837 N N . TYR A 1 111 ? -12.468 4.375 7.027 1.00 95.06 111 TYR A N 1
ATOM 838 C CA . TYR A 1 111 ? -11.071 4.097 6.733 1.00 95.06 111 TYR A CA 1
ATOM 839 C C . TYR A 1 111 ? -10.925 3.761 5.252 1.00 95.06 111 TYR A C 1
ATOM 841 O O . TYR A 1 111 ? -11.101 2.617 4.834 1.00 95.06 111 TYR A O 1
ATOM 849 N N . HIS A 1 112 ? -10.630 4.789 4.460 1.00 94.00 112 HIS A N 1
ATOM 850 C CA . HIS A 1 112 ? -10.426 4.695 3.019 1.00 94.00 112 HIS A CA 1
ATOM 851 C C . HIS A 1 112 ? -9.726 5.965 2.493 1.00 94.00 112 HIS A C 1
ATOM 853 O O . HIS A 1 112 ? -10.045 7.038 2.999 1.00 94.00 112 HIS A O 1
ATOM 859 N N . PRO A 1 113 ? -8.870 5.926 1.451 1.00 90.25 113 PRO A N 1
ATOM 860 C CA . PRO A 1 113 ? -8.155 7.115 0.968 1.00 90.25 113 PRO A CA 1
ATOM 861 C C . PRO A 1 113 ? -9.074 8.209 0.415 1.00 90.25 113 PRO A C 1
ATOM 863 O O . PRO A 1 113 ? -8.732 9.383 0.445 1.00 90.25 113 PRO A O 1
ATOM 866 N N . TRP A 1 114 ? -10.246 7.827 -0.094 1.00 91.31 114 TRP A N 1
ATOM 867 C CA . TRP A 1 114 ? -11.278 8.766 -0.562 1.00 91.31 114 TRP A CA 1
ATOM 868 C C . TRP A 1 114 ? -12.245 9.229 0.531 1.00 91.31 114 TRP A C 1
ATOM 870 O O . TRP A 1 114 ? -13.195 9.959 0.257 1.00 91.31 114 TRP A O 1
ATOM 880 N N . SER A 1 115 ? -12.070 8.763 1.767 1.00 90.75 115 SER A N 1
ATOM 881 C CA . SER A 1 115 ? -12.879 9.256 2.872 1.00 90.75 115 SER A CA 1
ATOM 882 C C . SER A 1 115 ? -12.405 10.648 3.286 1.00 90.75 115 SER A C 1
ATOM 884 O O . SER A 1 115 ? -11.208 10.908 3.401 1.00 90.75 115 SER A O 1
ATOM 886 N N . GLN A 1 116 ? -13.357 11.536 3.558 1.00 83.75 116 GLN A N 1
ATOM 887 C CA . GLN A 1 116 ? -13.090 12.890 4.054 1.00 83.75 116 GLN A CA 1
ATOM 888 C C . GLN A 1 116 ? -13.033 12.964 5.589 1.00 83.75 116 GLN A C 1
ATOM 890 O O . GLN A 1 116 ? -12.857 14.043 6.146 1.00 83.75 116 GLN A O 1
ATOM 895 N N . THR A 1 117 ? -13.213 11.844 6.294 1.00 78.25 117 THR A N 1
ATOM 896 C CA . THR A 1 117 ? -13.176 11.807 7.765 1.00 78.25 117 THR A CA 1
ATOM 897 C C . THR A 1 117 ? -11.736 11.790 8.276 1.00 78.25 117 THR A C 1
ATOM 899 O O . THR A 1 117 ? -10.942 11.054 7.708 1.00 78.25 117 THR A O 1
ATOM 902 N N . ASP A 1 118 ? -11.408 12.444 9.399 1.00 75.56 118 ASP A N 1
ATOM 903 C CA . ASP A 1 118 ? -10.049 12.430 9.992 1.00 75.56 118 ASP A CA 1
ATOM 904 C C . ASP A 1 118 ? -9.346 11.050 10.020 1.00 75.56 118 ASP A C 1
ATOM 906 O O . ASP A 1 118 ? -8.146 10.986 9.733 1.00 75.56 118 ASP A O 1
ATOM 910 N N . PRO A 1 119 ? -10.035 9.924 10.319 1.00 74.94 119 PRO A N 1
ATOM 911 C CA . PRO A 1 119 ? -9.411 8.599 10.320 1.00 74.94 119 PRO A CA 1
ATOM 912 C C . PRO A 1 119 ? -8.925 8.092 8.951 1.00 74.94 119 PRO A C 1
ATOM 914 O O . PRO A 1 119 ? -8.232 7.078 8.897 1.00 74.94 119 PRO A O 1
ATOM 917 N N . SER A 1 120 ? -9.249 8.778 7.851 1.00 71.00 120 SER A N 1
ATOM 918 C CA . SER A 1 120 ? -8.765 8.460 6.503 1.00 71.00 120 SER A CA 1
ATOM 919 C C . SER A 1 120 ? -7.312 8.869 6.267 1.00 71.00 120 SER A C 1
ATOM 921 O O . SER A 1 120 ? -6.640 8.299 5.410 1.00 71.00 120 SER A O 1
ATOM 923 N N . SER A 1 121 ? -6.794 9.818 7.056 1.00 79.44 121 SER A N 1
ATOM 924 C CA . SER A 1 121 ? -5.439 10.378 6.922 1.00 79.44 121 SER A CA 1
ATOM 925 C C . SER A 1 121 ? -4.348 9.478 7.525 1.00 79.44 121 SER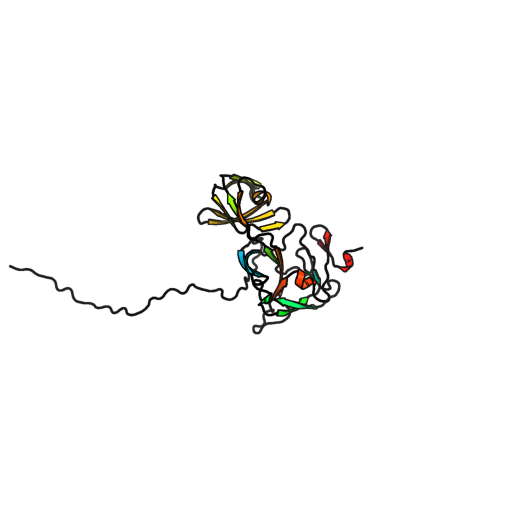 A C 1
ATOM 927 O O . SER A 1 121 ? -3.365 9.949 8.102 1.00 79.44 121 SER A O 1
ATOM 929 N N . ILE A 1 122 ? -4.532 8.163 7.434 1.00 86.56 122 ILE A N 1
ATOM 930 C CA . ILE A 1 122 ? -3.568 7.160 7.889 1.00 86.56 122 ILE A CA 1
ATOM 931 C C . ILE A 1 122 ? -2.675 6.695 6.739 1.00 86.56 122 ILE A C 1
ATOM 933 O O . ILE A 1 122 ? -2.896 7.009 5.571 1.00 86.56 122 ILE A O 1
ATOM 937 N N . THR A 1 123 ? -1.645 5.917 7.066 1.00 89.44 123 THR A N 1
ATOM 938 C CA . THR A 1 123 ? -0.812 5.285 6.042 1.00 89.44 123 THR A CA 1
ATOM 939 C C . THR A 1 123 ? -1.414 3.946 5.637 1.00 89.44 123 THR A C 1
ATOM 941 O O . THR A 1 123 ? -1.658 3.078 6.478 1.00 89.44 123 THR A O 1
ATOM 944 N N . TYR A 1 124 ? -1.594 3.770 4.334 1.00 92.12 124 TYR A N 1
ATOM 945 C CA . TYR A 1 124 ? -1.991 2.512 3.718 1.00 92.12 124 TYR A CA 1
ATOM 946 C C . TYR A 1 124 ? -0.785 1.863 3.055 1.00 92.12 124 TYR A C 1
ATOM 948 O O . TYR A 1 124 ? 0.046 2.557 2.472 1.00 92.12 124 TYR A O 1
ATOM 956 N N . TYR A 1 125 ? -0.696 0.541 3.133 1.00 92.44 125 TYR A N 1
ATOM 957 C CA . TYR A 1 125 ? 0.336 -0.231 2.455 1.00 92.44 125 TYR A CA 1
ATOM 958 C C . TYR A 1 125 ? -0.304 -1.267 1.544 1.00 92.44 125 TYR A C 1
ATOM 960 O O . TYR A 1 125 ? -1.069 -2.108 2.012 1.00 92.44 125 TYR A O 1
ATOM 968 N N . THR A 1 126 ? 0.076 -1.254 0.272 1.00 94.25 126 THR A N 1
ATOM 969 C CA . THR A 1 126 ? -0.129 -2.403 -0.611 1.00 94.25 126 THR A CA 1
ATOM 970 C C . THR A 1 126 ? 1.146 -3.240 -0.601 1.00 94.25 126 THR A C 1
ATOM 972 O O . THR A 1 126 ? 2.249 -2.701 -0.740 1.00 94.25 126 THR A O 1
ATOM 975 N N . ILE A 1 127 ? 1.012 -4.555 -0.431 1.00 94.25 127 ILE A N 1
ATOM 976 C CA . ILE A 1 127 ? 2.106 -5.518 -0.588 1.00 94.25 127 ILE A CA 1
ATOM 977 C C . ILE A 1 127 ? 1.730 -6.474 -1.708 1.00 94.25 127 ILE A C 1
ATOM 979 O O . ILE A 1 127 ? 0.754 -7.206 -1.586 1.00 94.25 127 ILE A O 1
ATOM 983 N N . GLN A 1 128 ? 2.539 -6.521 -2.761 1.00 94.25 128 GLN A N 1
ATOM 984 C CA . GLN A 1 128 ? 2.262 -7.346 -3.930 1.00 94.25 128 GLN A CA 1
ATOM 985 C C . GLN A 1 128 ? 3.440 -8.232 -4.346 1.00 94.25 128 GLN A C 1
ATOM 987 O O . GLN A 1 128 ? 4.569 -8.098 -3.855 1.00 94.25 128 GLN A O 1
ATOM 992 N N . GLY A 1 129 ? 3.164 -9.166 -5.254 1.00 93.44 129 GLY A N 1
ATOM 993 C CA . GLY A 1 129 ? 4.177 -9.950 -5.947 1.00 93.44 129 GLY A CA 1
ATOM 994 C C . GLY A 1 129 ? 5.235 -9.056 -6.600 1.00 93.44 129 GLY A C 1
ATOM 995 O O . GLY A 1 129 ? 4.962 -7.950 -7.063 1.00 93.44 129 GLY A O 1
ATOM 996 N N . GLU A 1 130 ? 6.476 -9.530 -6.611 1.00 93.56 130 GLU A N 1
ATOM 997 C CA . GLU A 1 130 ? 7.563 -8.854 -7.307 1.00 93.56 130 GLU A CA 1
ATOM 998 C C . GLU A 1 130 ? 7.310 -8.819 -8.820 1.00 93.56 130 GLU A C 1
ATOM 1000 O O . GLU A 1 130 ? 6.920 -9.815 -9.437 1.00 93.56 130 GLU A O 1
ATOM 1005 N N . ALA A 1 131 ? 7.545 -7.662 -9.425 1.00 94.25 131 ALA A N 1
ATOM 1006 C CA . ALA A 1 131 ? 7.487 -7.483 -10.862 1.00 94.25 131 ALA A CA 1
ATOM 1007 C C . ALA A 1 131 ? 8.638 -6.566 -11.271 1.00 94.25 131 ALA A C 1
ATOM 1009 O O . ALA A 1 131 ? 8.600 -5.357 -11.047 1.00 94.25 131 ALA A O 1
ATOM 1010 N N . ASP A 1 132 ? 9.674 -7.164 -11.853 1.00 95.81 132 ASP A N 1
ATOM 1011 C CA . ASP A 1 132 ? 10.804 -6.434 -12.419 1.00 95.81 132 ASP A CA 1
ATOM 1012 C C . ASP A 1 132 ? 10.833 -6.676 -13.928 1.00 95.81 132 ASP A C 1
ATOM 1014 O O . ASP A 1 132 ? 10.572 -7.786 -14.400 1.00 95.81 132 ASP A O 1
ATOM 1018 N N . PHE A 1 133 ? 11.182 -5.643 -14.688 1.00 96.56 133 PHE A N 1
ATOM 1019 C CA . PHE A 1 133 ? 11.218 -5.666 -16.145 1.00 96.56 133 PHE A CA 1
ATOM 1020 C C . PHE A 1 133 ? 12.565 -5.198 -16.678 1.00 96.56 133 PHE A C 1
ATOM 1022 O O . PHE A 1 133 ? 13.306 -4.446 -16.039 1.00 96.56 133 PHE A O 1
ATOM 1029 N N . LYS A 1 134 ? 12.871 -5.627 -17.899 1.00 96.50 134 LYS A N 1
ATOM 1030 C CA . LYS A 1 134 ? 14.046 -5.197 -18.648 1.00 96.50 134 LYS A CA 1
ATOM 1031 C C . LYS A 1 134 ? 13.678 -4.883 -20.088 1.00 96.50 134 LYS A C 1
ATOM 1033 O O . LYS A 1 134 ? 12.947 -5.646 -20.716 1.00 96.50 134 LYS A O 1
ATOM 1038 N N . THR A 1 135 ? 14.248 -3.815 -20.640 1.00 96.00 135 THR A N 1
ATOM 1039 C CA . THR A 1 135 ? 14.108 -3.529 -22.073 1.00 96.00 135 THR A CA 1
ATOM 1040 C C . THR A 1 135 ? 14.966 -4.470 -22.909 1.00 96.00 135 THR A C 1
ATOM 1042 O O . THR A 1 135 ? 16.159 -4.658 -22.647 1.00 96.00 135 THR A O 1
ATOM 1045 N N . VAL A 1 136 ? 14.395 -5.036 -23.970 1.00 95.69 136 VAL A N 1
ATOM 1046 C CA . VAL A 1 136 ? 15.128 -5.908 -24.907 1.00 95.69 136 VAL A CA 1
ATOM 1047 C C . VAL A 1 136 ? 15.626 -5.182 -26.155 1.00 95.69 136 VAL A C 1
ATOM 1049 O O . VAL A 1 136 ? 16.517 -5.688 -26.846 1.00 95.69 136 VAL A O 1
ATOM 1052 N N . ARG A 1 137 ? 15.110 -3.978 -26.421 1.00 93.94 137 ARG A N 1
ATOM 1053 C CA . ARG A 1 137 ? 15.499 -3.096 -27.532 1.00 93.94 137 ARG A CA 1
ATOM 1054 C C . ARG A 1 137 ? 15.539 -1.642 -27.065 1.00 93.94 137 ARG A C 1
ATOM 1056 O O . ARG A 1 137 ? 14.986 -1.310 -26.019 1.00 93.94 137 ARG A O 1
ATOM 1063 N N . ASP A 1 138 ? 16.216 -0.796 -27.837 1.00 92.75 138 ASP A N 1
ATOM 1064 C CA . ASP A 1 138 ? 16.125 0.651 -27.656 1.00 92.75 138 ASP A CA 1
ATOM 1065 C C . ASP A 1 138 ? 14.682 1.084 -27.928 1.00 92.75 138 ASP A C 1
ATOM 1067 O O . ASP A 1 138 ? 14.148 0.813 -29.003 1.00 92.75 138 ASP A O 1
ATOM 1071 N N . THR A 1 139 ? 14.065 1.771 -26.972 1.00 90.06 139 THR A N 1
ATOM 1072 C CA . THR A 1 139 ? 12.717 2.323 -27.119 1.00 90.06 139 THR A CA 1
ATOM 1073 C C . THR A 1 139 ? 12.733 3.822 -26.838 1.00 90.06 139 THR A C 1
ATOM 1075 O O . THR A 1 139 ? 13.669 4.350 -26.235 1.00 90.06 139 THR A O 1
ATOM 1078 N N . THR A 1 140 ? 11.743 4.549 -27.342 1.00 89.19 140 THR A N 1
ATOM 1079 C CA . THR A 1 140 ? 11.601 5.989 -27.100 1.00 89.19 140 THR A CA 1
ATOM 1080 C C . THR A 1 140 ? 10.222 6.242 -26.538 1.00 89.19 140 THR A C 1
ATOM 1082 O O . THR A 1 140 ? 9.227 5.818 -27.122 1.00 89.19 140 THR A O 1
ATOM 1085 N N . LYS A 1 141 ? 10.173 6.950 -25.415 1.00 86.00 141 LYS A N 1
ATOM 1086 C CA . LYS A 1 141 ? 8.929 7.359 -24.776 1.00 86.00 141 LYS A CA 1
ATOM 1087 C C . LYS A 1 141 ? 8.775 8.860 -24.849 1.00 86.00 141 LYS A C 1
ATOM 1089 O O . LYS A 1 141 ? 9.755 9.600 -24.857 1.00 86.00 141 LYS A O 1
ATOM 1094 N N . THR A 1 142 ? 7.532 9.272 -24.996 1.00 85.62 142 THR A N 1
ATOM 1095 C CA . THR A 1 142 ? 7.158 10.650 -25.254 1.00 85.62 142 THR A CA 1
ATOM 1096 C C . THR A 1 142 ? 6.380 11.118 -24.040 1.00 85.62 142 THR A C 1
ATOM 1098 O O . THR A 1 142 ? 5.318 10.577 -23.767 1.00 85.62 142 THR A O 1
ATOM 1101 N N . PHE A 1 143 ? 6.930 12.080 -23.309 1.00 81.06 143 PHE A N 1
ATOM 1102 C CA . PHE A 1 143 ? 6.358 12.599 -22.075 1.00 81.06 143 PHE A CA 1
ATOM 1103 C C . PHE A 1 143 ? 5.913 14.033 -22.289 1.00 81.06 143 PHE A C 1
ATOM 1105 O O . PHE A 1 143 ? 6.631 14.819 -22.906 1.00 81.06 143 PHE A O 1
ATOM 1112 N N . TYR A 1 144 ? 4.752 14.387 -21.759 1.00 78.00 144 TYR A N 1
ATOM 1113 C CA . TYR A 1 144 ? 4.358 15.781 -21.656 1.00 78.00 144 TYR A CA 1
ATOM 1114 C C . TYR A 1 144 ? 4.903 16.355 -20.348 1.00 78.00 144 TYR A C 1
ATOM 1116 O O . TYR A 1 144 ? 4.589 15.873 -19.264 1.00 78.00 144 TYR A O 1
ATOM 1124 N N . ASN A 1 145 ? 5.756 17.368 -20.450 1.00 77.94 145 ASN A N 1
ATOM 1125 C CA . ASN A 1 145 ? 6.276 18.089 -19.303 1.00 77.94 145 ASN A CA 1
ATOM 1126 C C . ASN A 1 145 ? 5.331 19.249 -18.987 1.00 77.94 145 ASN A C 1
ATOM 1128 O O . ASN A 1 145 ? 5.309 20.252 -19.700 1.00 77.94 145 ASN A O 1
ATOM 1132 N N . GLU A 1 146 ? 4.567 19.118 -17.905 1.00 77.06 146 GLU A N 1
ATOM 1133 C CA . GLU A 1 146 ? 3.579 20.119 -17.490 1.00 77.06 146 GLU A CA 1
ATOM 1134 C C . GLU A 1 146 ? 4.205 21.475 -17.155 1.00 77.06 146 GLU A C 1
ATOM 1136 O O . GLU A 1 146 ? 3.608 22.508 -17.431 1.00 77.06 146 GLU A O 1
ATOM 1141 N N . LYS A 1 147 ? 5.434 21.496 -16.620 1.00 81.75 147 LYS A N 1
ATOM 1142 C CA . LYS A 1 147 ? 6.118 22.748 -16.261 1.00 81.75 147 LYS A CA 1
ATOM 1143 C C . LYS A 1 147 ? 6.566 23.532 -17.487 1.00 81.75 147 LYS A C 1
ATOM 1145 O O . LYS A 1 147 ? 6.619 24.757 -17.449 1.00 81.75 147 LYS A O 1
ATOM 1150 N N . THR A 1 148 ? 6.956 22.832 -18.550 1.00 87.62 148 THR A N 1
ATOM 1151 C CA . THR A 1 148 ? 7.473 23.460 -19.775 1.00 87.62 148 THR A CA 1
ATOM 1152 C C . THR A 1 148 ? 6.447 23.492 -20.905 1.00 87.62 148 THR A C 1
ATOM 1154 O O . THR A 1 148 ? 6.729 24.098 -21.939 1.00 87.62 148 THR A O 1
ATOM 1157 N N . HIS A 1 149 ? 5.282 22.859 -20.722 1.00 87.06 149 HIS A N 1
ATOM 1158 C CA . HIS A 1 149 ? 4.249 22.630 -21.738 1.00 87.06 149 HIS A CA 1
ATOM 1159 C C . HIS A 1 149 ? 4.802 22.026 -23.037 1.00 87.06 149 HIS A C 1
ATOM 1161 O O . HIS A 1 149 ? 4.332 22.319 -24.138 1.00 87.06 149 HIS A O 1
ATOM 1167 N N . LYS A 1 150 ? 5.844 21.196 -22.926 1.00 87.94 150 LYS A N 1
ATOM 1168 C CA . LYS A 1 150 ? 6.520 20.584 -24.072 1.00 87.94 150 LYS A CA 1
ATOM 1169 C C . LYS A 1 150 ? 6.462 19.081 -23.997 1.00 87.94 150 LYS A C 1
ATOM 1171 O O . LYS A 1 150 ? 6.507 18.471 -22.936 1.00 87.94 150 LYS A O 1
ATOM 1176 N N . THR A 1 151 ? 6.417 18.494 -25.180 1.00 86.56 151 THR A N 1
ATOM 1177 C CA . THR A 1 151 ? 6.586 17.064 -25.341 1.00 86.56 151 THR A CA 1
ATOM 1178 C C . THR A 1 151 ? 8.074 16.740 -25.445 1.00 86.56 151 THR A C 1
ATOM 1180 O O . THR A 1 151 ? 8.756 17.203 -26.359 1.00 86.56 151 THR A O 1
ATOM 1183 N N . GLU A 1 152 ? 8.578 15.940 -24.517 1.00 85.31 152 GLU A N 1
ATOM 1184 C CA . GLU A 1 152 ? 9.963 15.495 -24.452 1.00 85.31 152 GLU A CA 1
ATOM 1185 C C . GLU A 1 152 ? 10.054 14.020 -24.844 1.00 85.31 152 GLU A C 1
ATOM 1187 O O . GLU A 1 152 ? 9.290 13.179 -24.374 1.00 85.31 152 GLU A O 1
ATOM 1192 N N . LYS A 1 153 ? 11.007 13.687 -25.718 1.00 88.12 153 LYS A N 1
ATOM 1193 C CA . LYS A 1 153 ? 11.297 12.297 -26.079 1.00 88.12 153 LYS A CA 1
ATOM 1194 C C . LYS A 1 153 ? 12.471 11.797 -25.257 1.00 88.12 153 LYS A C 1
ATOM 1196 O O . LYS A 1 153 ? 13.591 12.277 -25.413 1.00 88.12 153 LYS A O 1
ATOM 1201 N N . ILE A 1 154 ? 12.225 10.800 -24.422 1.00 86.44 154 ILE A N 1
ATOM 1202 C CA . ILE A 1 154 ? 13.252 10.130 -23.634 1.00 86.44 154 ILE A CA 1
ATOM 1203 C C . ILE A 1 154 ? 13.574 8.804 -24.312 1.00 86.44 154 ILE A C 1
ATOM 1205 O O . ILE A 1 154 ? 12.724 7.920 -24.443 1.00 86.44 154 ILE A O 1
ATOM 1209 N N . LYS A 1 155 ? 14.831 8.657 -24.734 1.00 90.44 155 LYS A N 1
ATOM 1210 C CA . LYS A 1 155 ? 15.360 7.374 -25.189 1.00 90.44 155 LYS A CA 1
ATOM 1211 C C . LYS A 1 155 ? 15.607 6.479 -23.975 1.00 90.44 155 LYS A C 1
ATOM 1213 O O . LYS A 1 155 ? 16.294 6.877 -23.037 1.00 90.44 155 LYS A O 1
ATOM 1218 N N . ILE A 1 156 ? 15.079 5.265 -24.021 1.00 92.12 156 ILE A N 1
ATOM 1219 C CA . ILE A 1 156 ? 15.284 4.218 -23.025 1.00 92.12 156 ILE A CA 1
ATOM 1220 C C . ILE A 1 156 ? 16.151 3.139 -23.691 1.00 92.12 156 ILE A C 1
ATOM 1222 O O . ILE A 1 156 ? 15.665 2.414 -24.564 1.00 92.12 156 ILE A O 1
ATOM 1226 N N . PRO A 1 157 ? 17.446 3.048 -23.340 1.00 93.12 157 PRO A N 1
ATOM 1227 C CA . PRO A 1 157 ? 18.357 2.093 -23.960 1.00 93.12 157 PRO A CA 1
ATOM 1228 C C . PRO A 1 157 ? 17.948 0.643 -23.702 1.00 93.12 157 PRO A C 1
ATOM 1230 O O . PRO A 1 157 ? 17.374 0.328 -22.653 1.00 93.12 157 PRO A O 1
ATOM 1233 N N . LYS A 1 158 ? 18.328 -0.255 -24.613 1.00 94.56 158 LYS A N 1
ATOM 1234 C CA . LYS A 1 158 ? 18.291 -1.701 -24.389 1.00 94.56 158 LYS A CA 1
ATOM 1235 C C . LYS A 1 158 ? 19.008 -2.066 -23.087 1.00 94.56 158 LYS A C 1
ATOM 1237 O O . LYS A 1 158 ? 20.115 -1.610 -22.813 1.00 94.56 158 LYS A O 1
ATOM 1242 N N . GLY A 1 159 ? 18.401 -2.964 -22.321 1.00 94.44 159 GLY A N 1
ATOM 1243 C CA . GLY A 1 159 ? 18.937 -3.483 -21.072 1.00 94.44 159 GLY A CA 1
ATOM 1244 C C . GLY A 1 159 ? 18.666 -2.619 -19.843 1.00 94.44 159 GLY A C 1
ATOM 1245 O O . GLY A 1 159 ? 19.104 -3.004 -18.760 1.00 94.44 159 GLY A O 1
ATOM 1246 N N . THR A 1 160 ? 17.937 -1.511 -19.993 1.00 95.81 160 THR A N 1
ATOM 1247 C CA . THR A 1 160 ? 17.430 -0.712 -18.871 1.00 95.81 160 THR A CA 1
ATOM 1248 C C . THR A 1 160 ? 16.565 -1.589 -17.974 1.00 95.81 160 THR A C 1
ATOM 1250 O O . THR A 1 160 ? 15.717 -2.329 -18.474 1.00 95.81 160 THR A O 1
ATOM 1253 N N . LEU A 1 161 ? 16.791 -1.509 -16.663 1.00 96.75 161 LEU A N 1
ATOM 1254 C CA . LEU A 1 161 ? 16.030 -2.258 -15.667 1.00 96.75 161 LEU A CA 1
ATOM 1255 C C . LEU A 1 161 ? 14.971 -1.359 -15.037 1.00 96.75 161 LEU A C 1
ATOM 1257 O O . LEU A 1 161 ? 15.256 -0.210 -14.700 1.00 96.75 161 LEU A O 1
ATOM 1261 N N . PHE A 1 162 ? 13.786 -1.912 -14.833 1.00 95.69 162 PHE A N 1
ATOM 1262 C CA . PHE A 1 162 ? 12.706 -1.309 -14.069 1.00 95.69 162 PHE A CA 1
ATOM 1263 C C . PHE A 1 162 ? 12.365 -2.264 -12.938 1.00 95.69 162 PHE A C 1
ATOM 1265 O O . PHE A 1 162 ? 11.822 -3.337 -13.188 1.00 95.69 162 PHE A O 1
ATOM 1272 N N . SER A 1 163 ? 12.746 -1.916 -11.713 1.00 95.25 163 SER A N 1
ATOM 1273 C CA . SER A 1 163 ? 12.451 -2.748 -10.548 1.00 95.25 163 SER A CA 1
ATOM 1274 C C . SER A 1 163 ? 11.265 -2.211 -9.765 1.00 95.25 163 SER A C 1
ATOM 1276 O O . SER A 1 163 ? 10.994 -1.010 -9.807 1.00 95.25 163 SER A O 1
ATOM 1278 N N . ASN A 1 164 ? 10.633 -3.086 -8.987 1.00 94.19 164 ASN A N 1
ATOM 1279 C CA . ASN A 1 164 ? 9.498 -2.759 -8.129 1.00 94.19 164 ASN A CA 1
ATOM 1280 C C . ASN A 1 164 ? 8.344 -2.128 -8.922 1.00 94.19 164 ASN A C 1
ATOM 1282 O O . ASN A 1 164 ? 7.825 -1.083 -8.522 1.00 94.19 164 ASN A O 1
ATOM 1286 N N . VAL A 1 165 ? 7.986 -2.725 -10.062 1.00 94.44 165 VAL A N 1
ATOM 1287 C CA . VAL A 1 165 ? 6.840 -2.265 -10.846 1.00 94.44 165 VAL A CA 1
ATOM 1288 C C . VAL A 1 165 ? 5.564 -2.525 -10.049 1.00 94.44 165 VAL A C 1
ATOM 1290 O O . VAL A 1 165 ? 5.284 -3.664 -9.675 1.00 94.44 165 VAL A O 1
ATOM 1293 N N . VAL A 1 166 ? 4.819 -1.460 -9.759 1.00 93.31 166 VAL A N 1
ATOM 1294 C CA . VAL A 1 166 ? 3.605 -1.480 -8.933 1.00 93.31 166 VAL A CA 1
ATOM 1295 C C . VAL A 1 166 ? 2.471 -0.734 -9.610 1.00 93.31 166 VAL A C 1
ATOM 1297 O O . VAL A 1 166 ? 2.711 0.263 -10.286 1.00 93.31 166 VAL A O 1
ATOM 1300 N N . TYR A 1 167 ? 1.242 -1.203 -9.409 1.00 90.56 167 TYR A N 1
ATOM 1301 C CA . TYR A 1 167 ? 0.038 -0.543 -9.905 1.00 90.56 167 TYR A CA 1
ATOM 1302 C C . TYR A 1 167 ? -0.510 0.424 -8.852 1.00 90.56 167 TYR A C 1
ATOM 1304 O O . TYR A 1 167 ? -0.736 0.037 -7.704 1.00 90.56 167 TYR A O 1
ATOM 1312 N N . TYR A 1 168 ? -0.734 1.680 -9.230 1.00 84.25 168 TYR A N 1
ATOM 1313 C CA . TYR A 1 168 ? -1.318 2.669 -8.324 1.00 84.25 168 TYR A CA 1
ATOM 1314 C C . TYR A 1 168 ? -2.831 2.784 -8.498 1.00 84.25 168 TYR A C 1
ATOM 1316 O O . TYR A 1 168 ? -3.559 2.673 -7.519 1.00 84.25 168 TYR A O 1
ATOM 1324 N N . GLY A 1 169 ? -3.296 2.963 -9.730 1.00 85.88 169 GLY A N 1
ATOM 1325 C CA . GLY A 1 169 ? -4.693 3.233 -10.070 1.00 85.88 169 GLY A CA 1
ATOM 1326 C C . GLY A 1 169 ? -4.779 3.729 -11.510 1.00 85.88 169 GLY A C 1
ATOM 1327 O O . GLY A 1 169 ? -3.758 4.124 -12.062 1.00 85.88 169 GLY A O 1
ATOM 1328 N N . GLU A 1 170 ? -5.954 3.669 -12.141 1.00 85.06 170 GLU A N 1
ATOM 1329 C CA . GLU A 1 170 ? -6.203 4.305 -13.457 1.00 85.06 170 GLU A CA 1
ATOM 1330 C C . GLU A 1 170 ? -5.207 3.920 -14.566 1.00 85.06 170 GLU A C 1
ATOM 1332 O O . GLU A 1 170 ? -4.696 4.756 -15.308 1.00 85.06 170 GLU A O 1
ATOM 1337 N N . ASN A 1 171 ? -4.882 2.629 -14.657 1.00 88.06 171 ASN A N 1
ATOM 1338 C CA . ASN A 1 171 ? -3.852 2.102 -15.557 1.00 88.06 171 ASN A CA 1
ATOM 1339 C C . ASN A 1 171 ? -2.455 2.741 -15.379 1.00 88.06 171 ASN A C 1
ATOM 1341 O O . ASN A 1 171 ? -1.641 2.693 -16.293 1.00 88.06 171 ASN A O 1
ATOM 1345 N N . PHE A 1 172 ? -2.141 3.322 -14.220 1.00 90.56 172 PHE A N 1
ATOM 1346 C CA . PHE A 1 172 ? -0.851 3.946 -13.946 1.00 90.56 172 PHE A CA 1
ATOM 1347 C C . PHE A 1 172 ? 0.035 3.063 -13.065 1.00 90.56 172 PHE A C 1
ATOM 1349 O O . PHE A 1 172 ? -0.375 2.590 -11.998 1.00 90.56 172 PHE A O 1
ATOM 1356 N N . CYS A 1 173 ? 1.275 2.867 -13.510 1.00 92.06 173 CYS A N 1
ATOM 1357 C CA . CYS A 1 173 ? 2.271 2.045 -12.847 1.00 92.06 173 CYS A CA 1
ATOM 1358 C C . CYS A 1 173 ? 3.509 2.863 -12.466 1.00 92.06 173 CYS A C 1
ATOM 1360 O O . CYS A 1 173 ? 4.010 3.673 -13.245 1.00 92.06 173 CYS A O 1
ATOM 1362 N N . GLY A 1 174 ? 4.036 2.614 -11.269 1.00 92.38 174 GLY A N 1
ATOM 1363 C CA . GLY A 1 174 ? 5.310 3.151 -10.790 1.00 92.38 174 GLY A CA 1
ATOM 1364 C C . GLY A 1 174 ? 6.409 2.110 -10.794 1.00 92.38 174 GLY A C 1
ATOM 1365 O O . GLY A 1 174 ? 6.146 0.917 -10.696 1.00 92.38 174 GLY A O 1
ATOM 1366 N N . SER A 1 175 ? 7.654 2.560 -10.881 1.00 93.88 175 SER A N 1
ATOM 1367 C CA . SER A 1 175 ? 8.840 1.709 -10.857 1.00 93.88 175 SER A CA 1
ATOM 1368 C C . SER A 1 175 ? 10.096 2.503 -10.493 1.00 93.88 175 SER A C 1
ATOM 1370 O O . SER A 1 175 ? 10.106 3.736 -10.476 1.00 93.88 175 SER A O 1
ATOM 1372 N N . ILE A 1 176 ? 11.194 1.787 -10.261 1.00 93.81 176 ILE A N 1
ATOM 1373 C CA . ILE A 1 176 ? 12.534 2.361 -10.149 1.00 93.81 176 ILE A CA 1
ATOM 1374 C C . ILE A 1 176 ? 13.307 2.023 -11.422 1.00 93.81 176 ILE A C 1
ATOM 1376 O O . ILE A 1 176 ? 13.727 0.881 -11.629 1.00 93.81 176 ILE A O 1
ATOM 1380 N N . GLN A 1 177 ? 13.542 3.028 -12.263 1.00 94.12 177 GLN A N 1
ATOM 1381 C CA . GLN A 1 177 ? 14.376 2.889 -13.448 1.00 94.12 177 GLN A CA 1
ATOM 1382 C C . GLN A 1 177 ? 15.856 2.932 -13.060 1.00 94.12 177 GLN A C 1
ATOM 1384 O O . GLN A 1 177 ? 16.325 3.893 -12.446 1.00 94.12 177 GLN A O 1
ATOM 1389 N N . THR A 1 178 ? 16.609 1.916 -13.476 1.00 94.12 178 THR A N 1
ATOM 1390 C CA . THR A 1 178 ? 18.060 1.829 -13.296 1.00 94.12 178 THR A CA 1
ATOM 1391 C C . THR A 1 178 ? 18.772 1.910 -14.645 1.00 94.12 178 THR A C 1
ATOM 1393 O O . THR A 1 178 ? 18.616 1.033 -15.498 1.00 94.12 178 THR A O 1
ATOM 1396 N N . VAL A 1 179 ? 19.592 2.951 -14.819 1.00 84.50 179 VAL A N 1
ATOM 1397 C CA . VAL A 1 179 ? 20.449 3.162 -15.996 1.00 84.50 179 VAL A CA 1
ATOM 1398 C C . VAL A 1 179 ? 21.899 3.248 -15.527 1.00 84.50 179 VAL A C 1
ATOM 1400 O O . VAL A 1 179 ? 22.311 4.222 -14.894 1.00 84.50 179 VAL A O 1
ATOM 1403 N N . GLY A 1 180 ? 22.686 2.207 -15.803 1.00 84.56 180 GLY A N 1
ATOM 1404 C CA . GLY A 1 180 ? 24.038 2.087 -15.256 1.00 84.56 180 GLY A CA 1
ATOM 1405 C C . GLY A 1 180 ? 24.010 2.045 -13.724 1.00 84.56 180 GLY A C 1
ATOM 1406 O O . GLY A 1 180 ? 23.479 1.102 -13.144 1.00 84.56 180 GLY A O 1
ATOM 1407 N N . LYS A 1 181 ? 24.579 3.066 -13.069 1.00 85.94 181 LYS A N 1
ATOM 1408 C CA . LYS A 1 181 ? 24.583 3.208 -11.598 1.00 85.94 181 LYS A CA 1
ATOM 1409 C C . LYS A 1 181 ? 23.486 4.136 -11.064 1.00 85.94 181 LYS A C 1
ATOM 1411 O O . LYS A 1 181 ? 23.311 4.226 -9.852 1.00 85.94 181 LYS A O 1
ATOM 1416 N N . THR A 1 182 ? 22.763 4.824 -11.943 1.00 87.75 182 THR A N 1
ATOM 1417 C CA . THR A 1 182 ? 21.748 5.804 -11.553 1.00 87.75 182 THR A CA 1
ATOM 1418 C C . THR A 1 182 ? 20.403 5.117 -11.388 1.00 87.75 182 THR A C 1
ATOM 1420 O O . THR A 1 182 ? 19.962 4.403 -12.290 1.00 87.75 182 THR A O 1
ATOM 1423 N N . LYS A 1 183 ? 19.745 5.365 -10.254 1.00 90.81 183 LYS A N 1
ATOM 1424 C CA . LYS A 1 183 ? 18.369 4.947 -9.978 1.00 90.81 183 LYS A CA 1
ATOM 1425 C C . LYS A 1 183 ? 17.484 6.178 -9.890 1.00 90.81 183 LYS A C 1
ATOM 1427 O O . LYS A 1 183 ? 17.884 7.162 -9.272 1.00 90.81 183 LYS A O 1
ATOM 1432 N N . ARG A 1 184 ? 16.300 6.123 -10.490 1.00 89.12 184 ARG A N 1
ATOM 1433 C CA . ARG A 1 184 ? 15.305 7.194 -10.391 1.00 89.12 184 ARG A CA 1
ATOM 1434 C C . ARG A 1 184 ? 13.884 6.633 -10.426 1.00 89.12 184 ARG A C 1
ATOM 1436 O O . ARG A 1 184 ? 13.684 5.598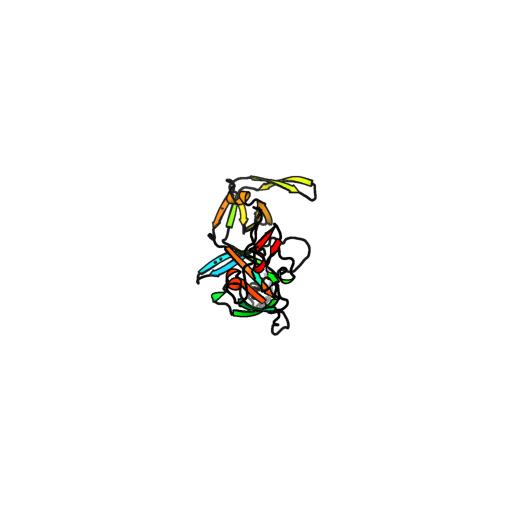 -11.065 1.00 89.12 184 ARG A O 1
ATOM 1443 N N . PRO A 1 185 ? 12.915 7.306 -9.787 1.00 89.81 185 PRO A N 1
ATOM 1444 C CA . PRO A 1 185 ? 11.507 7.001 -9.988 1.00 89.81 185 PRO A CA 1
ATOM 1445 C C . PRO A 1 185 ? 11.148 7.095 -11.471 1.00 89.81 185 PRO A C 1
ATOM 1447 O O . PRO A 1 185 ? 11.667 7.949 -12.198 1.00 89.81 185 PRO A O 1
ATOM 1450 N N . PHE A 1 186 ? 10.282 6.200 -11.918 1.00 89.31 186 PHE A N 1
ATOM 1451 C CA . PHE A 1 186 ? 9.742 6.192 -13.265 1.00 89.31 186 PHE A CA 1
ATOM 1452 C C . PHE A 1 186 ? 8.304 5.706 -13.207 1.00 89.31 186 PHE A C 1
ATOM 1454 O O . PHE A 1 186 ? 8.049 4.615 -12.695 1.00 89.31 186 PHE A O 1
ATOM 1461 N N . SER A 1 187 ? 7.397 6.494 -13.766 1.00 89.19 187 SER A N 1
ATOM 1462 C CA . SER A 1 187 ? 5.979 6.175 -13.784 1.00 89.19 187 SER A CA 1
ATOM 1463 C C . SER A 1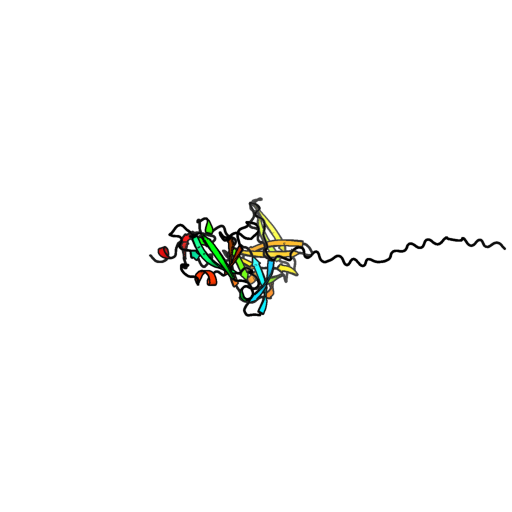 187 ? 5.429 6.340 -15.193 1.00 89.19 187 SER A C 1
ATOM 1465 O O . SER A 1 187 ? 5.839 7.248 -15.916 1.00 89.19 187 SER A O 1
ATOM 1467 N N . GLU A 1 188 ? 4.552 5.427 -15.587 1.00 89.06 188 GLU A N 1
ATOM 1468 C CA . GLU A 1 188 ? 3.997 5.329 -16.936 1.00 89.06 188 GLU A CA 1
ATOM 1469 C C . GLU A 1 188 ? 2.696 4.520 -16.895 1.00 89.06 188 GLU A C 1
ATOM 1471 O O . GLU A 1 188 ? 2.414 3.842 -15.903 1.00 89.06 188 GLU A O 1
ATOM 1476 N N . GLY A 1 189 ? 1.925 4.551 -17.982 1.00 91.56 189 GLY A N 1
ATOM 1477 C CA . GLY A 1 189 ? 0.852 3.582 -18.195 1.00 91.56 189 GLY A CA 1
ATOM 1478 C C . GLY A 1 189 ? 1.328 2.136 -17.981 1.00 91.56 189 GLY A C 1
ATOM 1479 O O . GLY A 1 189 ? 2.446 1.767 -18.349 1.00 91.56 189 GLY A O 1
ATOM 1480 N N . CYS A 1 190 ? 0.507 1.299 -17.350 1.00 92.56 190 CYS A N 1
ATOM 1481 C CA . CYS A 1 190 ? 0.859 -0.089 -17.058 1.00 92.56 190 CYS A CA 1
ATOM 1482 C C . CYS A 1 190 ? 1.060 -0.919 -18.334 1.00 92.56 190 CYS A C 1
ATOM 1484 O O . CYS A 1 190 ? 1.898 -1.822 -18.351 1.00 92.56 190 CYS A O 1
ATOM 1486 N N . ASP A 1 191 ? 0.392 -0.551 -19.427 1.00 93.50 191 ASP A N 1
ATOM 1487 C CA . ASP A 1 191 ? 0.595 -1.093 -20.775 1.00 93.50 191 ASP A CA 1
ATOM 1488 C C . ASP A 1 191 ? 2.063 -1.003 -21.224 1.00 93.50 191 ASP A C 1
ATOM 1490 O O . ASP A 1 191 ? 2.568 -1.885 -21.923 1.00 93.50 191 ASP A O 1
ATOM 1494 N N . PHE A 1 192 ? 2.805 0.012 -20.761 1.00 92.69 192 PHE A N 1
ATOM 1495 C CA . PHE A 1 192 ? 4.237 0.105 -21.022 1.00 92.69 192 PHE A CA 1
ATOM 1496 C C . PHE A 1 192 ? 5.015 -1.090 -20.484 1.00 92.69 192 PHE A C 1
ATOM 1498 O O . PHE A 1 192 ? 6.006 -1.458 -21.106 1.00 92.69 192 PHE A O 1
ATOM 1505 N N . PHE A 1 193 ? 4.605 -1.669 -19.357 1.00 93.69 193 PHE A N 1
ATOM 1506 C CA . PHE A 1 193 ? 5.284 -2.804 -18.742 1.00 93.69 193 PHE A CA 1
ATOM 1507 C C . PHE A 1 193 ? 4.692 -4.133 -19.204 1.00 93.69 193 PHE A C 1
ATOM 1509 O O . PHE A 1 193 ? 5.447 -5.027 -19.580 1.00 93.69 193 PHE A O 1
ATOM 1516 N N . PHE A 1 194 ? 3.364 -4.257 -19.183 1.00 92.75 194 PHE A N 1
ATOM 1517 C CA . PHE A 1 194 ? 2.681 -5.541 -19.349 1.00 92.75 194 PHE A CA 1
ATOM 1518 C C . PHE A 1 194 ? 2.350 -5.885 -20.809 1.00 92.75 194 PHE A C 1
ATOM 1520 O O . PHE A 1 194 ? 2.416 -7.059 -21.167 1.00 92.75 194 PHE A O 1
ATOM 1527 N N . ASP A 1 195 ? 2.106 -4.886 -21.666 1.00 92.19 195 ASP A N 1
ATOM 1528 C CA . ASP A 1 195 ? 1.642 -5.101 -23.050 1.00 92.19 195 ASP A CA 1
ATOM 1529 C C . ASP A 1 195 ? 2.696 -4.733 -24.111 1.00 92.19 195 ASP A C 1
ATOM 1531 O O . ASP A 1 195 ? 2.525 -4.949 -25.316 1.00 92.19 195 ASP A O 1
ATOM 1535 N N . ASN A 1 196 ? 3.828 -4.176 -23.684 1.00 88.94 196 ASN A N 1
ATOM 1536 C CA . ASN A 1 196 ? 4.875 -3.715 -24.580 1.00 88.94 196 ASN A CA 1
ATOM 1537 C C . ASN A 1 196 ? 5.859 -4.834 -24.952 1.00 88.94 196 ASN A C 1
ATOM 1539 O O . ASN A 1 196 ? 6.652 -5.291 -24.132 1.00 88.94 196 ASN A O 1
ATOM 1543 N N . LYS A 1 197 ? 5.918 -5.176 -26.244 1.00 92.31 197 LYS A N 1
ATOM 1544 C CA . LYS A 1 197 ? 6.860 -6.163 -26.810 1.00 92.31 197 LYS A CA 1
ATOM 1545 C C . LYS A 1 197 ? 8.349 -5.870 -26.566 1.00 92.31 197 LYS A C 1
ATOM 1547 O O . LYS A 1 197 ? 9.180 -6.763 -26.725 1.00 92.31 197 LYS A O 1
ATOM 1552 N N . ASP A 1 198 ? 8.705 -4.623 -26.254 1.00 93.69 198 ASP A N 1
ATOM 1553 C CA . ASP A 1 198 ? 10.087 -4.225 -25.972 1.00 93.69 198 ASP A CA 1
ATOM 1554 C C . ASP A 1 198 ? 10.476 -4.440 -24.500 1.00 93.69 198 ASP A C 1
ATOM 1556 O O . ASP A 1 198 ? 11.632 -4.204 -24.135 1.00 93.69 198 ASP A O 1
ATOM 1560 N N . MET A 1 199 ? 9.542 -4.911 -23.672 1.00 94.56 199 MET A N 1
ATOM 1561 C CA . MET A 1 199 ? 9.724 -5.197 -22.255 1.00 94.56 199 MET A CA 1
ATOM 1562 C C . MET A 1 199 ? 9.619 -6.697 -22.002 1.00 94.56 199 MET A C 1
ATOM 1564 O O . MET A 1 199 ? 8.756 -7.385 -22.536 1.00 94.56 199 MET A O 1
ATOM 1568 N N . VAL A 1 200 ? 10.520 -7.215 -21.172 1.00 95.25 200 VAL A N 1
ATOM 1569 C CA . VAL A 1 200 ? 10.471 -8.598 -20.695 1.00 95.25 200 VAL A CA 1
ATOM 1570 C C . VAL A 1 200 ? 10.460 -8.582 -19.180 1.00 95.25 200 VAL A C 1
ATOM 1572 O O . VAL A 1 200 ? 11.327 -7.961 -18.559 1.00 95.25 200 VAL A O 1
ATOM 1575 N N . ARG A 1 201 ? 9.488 -9.281 -18.590 1.00 94.81 201 ARG A N 1
ATOM 1576 C CA . ARG A 1 201 ? 9.437 -9.531 -17.151 1.00 94.81 201 ARG A CA 1
ATOM 1577 C C . ARG A 1 201 ? 10.587 -10.463 -16.764 1.00 94.81 201 ARG A C 1
ATOM 1579 O O . ARG A 1 201 ? 10.754 -11.526 -17.354 1.00 94.81 201 ARG A O 1
ATOM 1586 N N . ILE A 1 202 ? 11.400 -10.043 -15.800 1.00 94.06 202 ILE A N 1
ATOM 1587 C CA . ILE A 1 202 ? 12.594 -10.764 -15.326 1.00 94.06 202 ILE A CA 1
ATOM 1588 C C . ILE A 1 202 ? 12.467 -11.258 -13.882 1.00 94.06 202 ILE A C 1
ATOM 1590 O O . ILE A 1 202 ? 13.274 -12.080 -13.456 1.00 94.06 202 ILE A O 1
ATOM 1594 N N . ALA A 1 203 ? 11.465 -10.781 -13.143 1.00 88.06 203 ALA A N 1
ATOM 1595 C CA . ALA A 1 203 ? 11.070 -11.334 -11.855 1.00 88.06 203 ALA A CA 1
ATOM 1596 C C . ALA A 1 203 ? 9.544 -11.393 -11.762 1.00 88.06 203 ALA A C 1
ATOM 1598 O O . ALA A 1 203 ? 8.855 -10.428 -12.111 1.00 88.06 203 ALA A O 1
ATOM 1599 N N . ASP A 1 204 ? 9.041 -12.530 -11.289 1.00 83.94 204 ASP A N 1
ATOM 1600 C CA . ASP A 1 204 ? 7.626 -12.775 -11.047 1.00 83.94 204 ASP A CA 1
ATOM 1601 C C . ASP A 1 204 ? 7.437 -13.356 -9.645 1.00 83.94 204 ASP A C 1
ATOM 1603 O O . ASP A 1 204 ? 7.796 -14.499 -9.366 1.00 83.94 204 ASP A O 1
ATOM 1607 N N . GLY A 1 205 ? 6.907 -12.536 -8.740 1.00 80.88 205 GLY A N 1
ATOM 1608 C CA . GLY A 1 205 ? 6.538 -12.958 -7.394 1.00 80.88 205 GLY A CA 1
ATOM 1609 C C . GLY A 1 205 ? 5.204 -13.705 -7.318 1.00 80.88 205 GLY A C 1
ATOM 1610 O O . GLY A 1 205 ? 4.799 -14.046 -6.204 1.00 80.88 205 GLY A O 1
ATOM 1611 N N . GLY A 1 206 ? 4.543 -13.952 -8.450 1.00 83.44 206 GLY A N 1
ATOM 1612 C CA . GLY A 1 206 ? 3.209 -14.532 -8.564 1.00 83.44 206 GLY A CA 1
ATOM 1613 C C . GLY A 1 206 ? 2.084 -13.540 -8.273 1.00 83.44 206 GLY A C 1
ATOM 1614 O O . GLY A 1 206 ? 2.323 -12.392 -7.882 1.00 83.44 206 GLY A O 1
ATOM 1615 N N . ASP A 1 207 ? 0.853 -14.028 -8.415 1.00 82.44 207 ASP A N 1
ATOM 1616 C CA . ASP A 1 207 ? -0.376 -13.296 -8.107 1.00 82.44 207 ASP A CA 1
ATOM 1617 C C . ASP A 1 207 ? -0.559 -13.213 -6.587 1.00 82.44 207 ASP A C 1
ATOM 1619 O O . ASP A 1 207 ? -1.204 -14.040 -5.943 1.00 82.44 207 ASP A O 1
ATOM 1623 N N . PHE A 1 208 ? 0.097 -12.227 -5.985 1.00 89.19 208 PHE A N 1
ATOM 1624 C CA . PHE A 1 208 ? -0.009 -11.910 -4.568 1.00 89.19 208 PHE A CA 1
ATOM 1625 C C . PHE A 1 208 ? -0.341 -10.432 -4.434 1.00 89.19 208 PHE A C 1
ATOM 1627 O O . PHE A 1 208 ? 0.371 -9.599 -4.991 1.00 89.19 208 PHE A O 1
ATOM 1634 N N . SER A 1 209 ? -1.384 -10.109 -3.675 1.00 91.50 209 SER A N 1
ATOM 1635 C CA . SER A 1 209 ? -1.718 -8.737 -3.304 1.00 91.50 209 SER A CA 1
ATOM 1636 C C . SER A 1 209 ? -2.398 -8.725 -1.941 1.00 91.50 209 SER A C 1
ATOM 1638 O O . SER A 1 209 ? -3.270 -9.547 -1.658 1.00 91.50 209 SER A O 1
ATOM 1640 N N . GLU A 1 210 ? -1.969 -7.815 -1.079 1.00 94.19 210 GLU A N 1
ATOM 1641 C CA . GLU A 1 210 ? -2.561 -7.566 0.226 1.00 94.19 210 GLU A CA 1
ATOM 1642 C C . GLU A 1 210 ? -2.644 -6.071 0.481 1.00 94.19 210 GLU A C 1
ATOM 1644 O O . GLU A 1 210 ? -1.708 -5.329 0.169 1.00 94.19 210 GLU A O 1
ATOM 1649 N N . GLN A 1 211 ? -3.715 -5.664 1.155 1.00 94.75 211 GLN A N 1
ATOM 1650 C CA . GLN A 1 211 ? -3.891 -4.305 1.623 1.00 94.75 211 GLN A CA 1
ATOM 1651 C C . GLN A 1 211 ? -3.795 -4.249 3.146 1.00 94.75 211 GLN A C 1
ATOM 1653 O O . GLN A 1 211 ? -4.380 -5.053 3.872 1.00 94.75 211 GLN A O 1
ATOM 1658 N N . TRP A 1 212 ? -3.042 -3.271 3.632 1.00 95.44 212 TRP A N 1
ATOM 1659 C CA . TRP A 1 212 ? -2.746 -3.099 5.043 1.00 95.44 212 TRP A CA 1
ATOM 1660 C C . TRP A 1 212 ? -2.974 -1.655 5.475 1.00 95.44 212 TRP A C 1
ATOM 1662 O O . TRP A 1 212 ? -2.697 -0.706 4.739 1.00 95.44 212 TRP A O 1
ATOM 1672 N N . LEU A 1 213 ? -3.443 -1.504 6.708 1.00 95.50 213 LEU A N 1
ATOM 1673 C CA . LEU A 1 213 ? -3.618 -0.238 7.396 1.00 95.50 213 LEU A CA 1
ATOM 1674 C C . LEU A 1 213 ? -2.540 -0.123 8.470 1.00 95.50 213 LEU A C 1
ATOM 1676 O O . LEU A 1 213 ? -2.336 -1.056 9.251 1.00 95.50 213 LEU A O 1
ATOM 1680 N N . TYR A 1 214 ? -1.863 1.020 8.524 1.00 94.50 214 TYR A N 1
ATOM 1681 C CA . TYR A 1 214 ? -0.983 1.377 9.629 1.00 94.50 214 TYR A CA 1
ATOM 1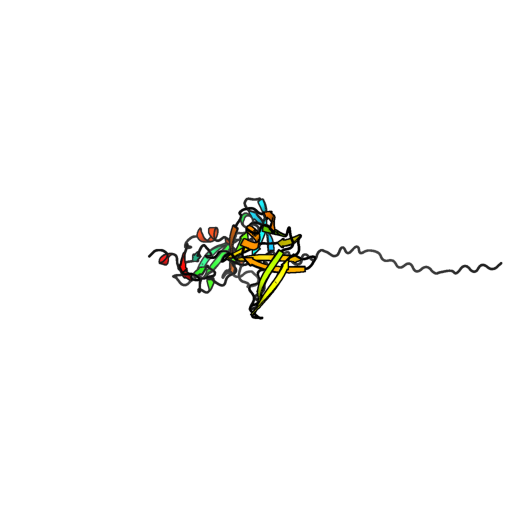682 C C . TYR A 1 214 ? -1.675 2.394 10.529 1.00 94.50 214 TYR A C 1
ATOM 1684 O O . TYR A 1 214 ? -1.925 3.539 10.148 1.00 94.50 214 TYR A O 1
ATOM 1692 N N . LEU A 1 215 ? -1.992 1.943 11.736 1.00 93.75 215 LEU A N 1
ATOM 1693 C CA . LEU A 1 215 ? -2.830 2.641 12.694 1.00 93.75 215 LEU A CA 1
ATOM 1694 C C . LEU A 1 215 ? -1.977 3.159 13.850 1.00 93.75 215 LEU A C 1
ATOM 1696 O O . LEU A 1 215 ? -1.131 2.448 14.398 1.00 93.75 215 LEU A O 1
ATOM 1700 N N . LYS A 1 216 ? -2.224 4.415 14.226 1.00 92.00 216 LYS A N 1
ATOM 1701 C CA . LYS A 1 216 ? -1.729 5.012 15.469 1.00 92.00 216 LYS A CA 1
ATOM 1702 C C . LYS A 1 216 ? -2.850 4.893 16.497 1.00 92.00 216 LYS A C 1
ATOM 1704 O O . LYS A 1 216 ? -3.841 5.609 16.396 1.00 92.00 216 LYS A O 1
ATOM 1709 N N . CYS A 1 217 ? -2.699 3.964 17.428 1.00 93.88 217 CYS A N 1
ATOM 1710 C CA . CYS A 1 217 ? -3.685 3.669 18.461 1.00 93.88 217 CYS A CA 1
ATOM 1711 C C . CYS A 1 217 ? -3.736 4.794 19.498 1.00 93.88 217 CYS A C 1
ATOM 1713 O O . CYS A 1 217 ? -2.733 5.476 19.707 1.00 93.88 217 CYS A O 1
ATOM 1715 N N . GLU A 1 218 ? -4.866 4.983 20.175 1.00 94.25 218 GLU A N 1
ATOM 1716 C CA . GLU A 1 218 ? -4.989 5.967 21.261 1.00 94.25 218 GLU A CA 1
ATOM 1717 C C . GLU A 1 218 ? -4.086 5.617 22.464 1.00 94.25 218 GLU A C 1
ATOM 1719 O O . GLU A 1 218 ? -3.578 6.513 23.146 1.00 94.25 218 GLU A O 1
ATOM 1724 N N . GLU A 1 219 ? -3.811 4.327 22.686 1.00 94.19 219 GLU A N 1
ATOM 1725 C CA . GLU A 1 219 ? -2.883 3.840 23.708 1.00 94.19 219 GLU A CA 1
ATOM 1726 C C . GLU A 1 219 ? -1.464 4.401 23.527 1.00 94.19 219 GLU A C 1
ATOM 1728 O O . GLU A 1 219 ? -0.981 4.596 22.408 1.00 94.19 219 GLU A O 1
ATOM 1733 N N . LYS A 1 220 ? -0.762 4.620 24.647 1.00 93.94 220 LYS A N 1
ATOM 1734 C CA . LYS A 1 220 ? 0.623 5.109 24.672 1.00 93.94 220 LYS A CA 1
ATOM 1735 C C . LYS A 1 220 ? 1.601 4.014 25.096 1.00 93.94 220 LYS A C 1
ATOM 1737 O O . LYS A 1 220 ? 1.302 3.226 25.988 1.00 93.94 220 LYS A O 1
ATOM 1742 N N . ASP A 1 221 ? 2.770 3.986 24.467 1.00 91.06 221 ASP A N 1
ATOM 1743 C CA . ASP A 1 221 ? 3.899 3.152 24.868 1.00 91.06 221 ASP A CA 1
ATOM 1744 C C . ASP A 1 221 ? 4.619 3.724 26.106 1.00 91.06 221 ASP A C 1
ATOM 1746 O O . ASP A 1 221 ? 4.287 4.800 26.613 1.00 91.06 221 ASP A O 1
ATOM 1750 N N . SER A 1 222 ? 5.645 3.018 26.588 1.00 92.50 222 SER A N 1
ATOM 1751 C CA . SER A 1 222 ? 6.447 3.437 27.748 1.00 92.50 222 SER A CA 1
ATOM 1752 C C . SER A 1 222 ? 7.166 4.780 27.563 1.00 92.50 222 SER A C 1
ATOM 1754 O O . SER A 1 222 ? 7.655 5.348 28.535 1.00 92.50 222 SER A O 1
ATOM 1756 N N . ASN A 1 223 ? 7.249 5.284 26.330 1.00 93.88 223 ASN A N 1
ATOM 1757 C CA . ASN A 1 223 ? 7.873 6.556 25.979 1.00 93.88 223 ASN A CA 1
ATOM 1758 C C . ASN A 1 223 ? 6.830 7.657 25.709 1.00 93.88 223 ASN A C 1
ATOM 1760 O O . ASN A 1 223 ? 7.188 8.732 25.225 1.00 93.88 223 ASN A O 1
ATOM 1764 N N . GLY A 1 224 ? 5.544 7.399 25.972 1.00 93.19 224 GLY A N 1
ATOM 1765 C CA . GLY A 1 224 ? 4.453 8.348 25.750 1.00 93.19 224 GLY A CA 1
ATOM 1766 C C . GLY A 1 224 ? 4.052 8.531 24.280 1.00 93.19 224 GLY A C 1
ATOM 1767 O O . GLY A 1 224 ? 3.298 9.455 23.965 1.00 93.19 224 GLY A O 1
ATOM 1768 N N . LYS A 1 225 ? 4.529 7.682 23.360 1.00 91.94 225 LYS A N 1
ATOM 1769 C CA . LYS A 1 225 ? 4.148 7.718 21.937 1.00 91.94 225 LYS A CA 1
ATOM 1770 C C . LYS A 1 225 ? 2.956 6.807 21.682 1.00 91.94 225 LYS A C 1
ATOM 1772 O O . LYS A 1 225 ? 2.778 5.822 22.382 1.00 91.94 225 LYS A O 1
ATOM 1777 N N . ASN A 1 226 ? 2.133 7.123 20.681 1.00 91.94 226 ASN A N 1
ATOM 1778 C CA . ASN A 1 226 ? 1.029 6.241 20.295 1.00 91.94 226 ASN A CA 1
ATOM 1779 C C . ASN A 1 226 ? 1.559 4.855 19.909 1.00 91.94 226 ASN A C 1
ATOM 1781 O O . ASN A 1 226 ? 2.505 4.755 19.120 1.00 91.94 226 ASN A O 1
ATOM 1785 N N . VAL A 1 227 ? 0.927 3.810 20.443 1.00 92.62 227 VAL A N 1
ATOM 1786 C CA . VAL A 1 227 ? 1.161 2.433 20.010 1.00 92.62 227 VAL A CA 1
ATOM 1787 C C . VAL A 1 227 ? 0.838 2.338 18.519 1.00 92.62 227 VAL A C 1
ATOM 1789 O O . VAL A 1 227 ? -0.101 2.958 18.018 1.00 92.62 227 VAL A O 1
ATOM 1792 N N . LYS A 1 228 ? 1.667 1.594 17.792 1.00 92.44 228 LYS A N 1
ATOM 1793 C CA . LYS A 1 228 ? 1.547 1.392 16.349 1.00 92.44 228 LYS A CA 1
ATOM 1794 C C . LYS A 1 228 ? 1.018 -0.015 16.089 1.00 92.44 228 LYS A C 1
ATOM 1796 O O . LYS A 1 228 ? 1.546 -0.971 16.655 1.00 92.44 228 LYS A O 1
ATOM 1801 N N . ALA A 1 229 ? 0.030 -0.139 15.211 1.00 95.06 229 ALA A N 1
ATOM 1802 C CA . ALA A 1 229 ? -0.520 -1.423 14.795 1.00 95.06 229 ALA A CA 1
ATOM 1803 C C . ALA A 1 229 ? -0.625 -1.509 13.269 1.00 95.06 229 ALA A C 1
ATOM 1805 O O . ALA A 1 229 ? -0.983 -0.542 12.600 1.00 95.06 229 ALA A O 1
ATOM 1806 N N . PHE A 1 230 ? -0.338 -2.686 12.725 1.00 95.69 230 PHE A N 1
ATOM 1807 C CA . PHE A 1 230 ? -0.624 -3.048 11.343 1.00 95.69 230 PHE A CA 1
ATOM 1808 C C . PHE A 1 230 ? -1.840 -3.960 11.318 1.00 95.69 230 PHE A C 1
ATOM 1810 O O . PHE A 1 230 ? -1.914 -4.898 12.108 1.00 95.69 230 PHE A O 1
ATOM 1817 N N . VAL A 1 231 ? -2.781 -3.727 10.411 1.00 96.12 231 VAL A N 1
ATOM 1818 C CA . VAL A 1 231 ? -3.956 -4.593 10.266 1.00 96.12 231 VAL A CA 1
ATOM 1819 C C . VAL A 1 231 ? -4.212 -4.829 8.792 1.00 96.12 231 VAL A C 1
ATOM 1821 O O . VAL A 1 231 ? -4.258 -3.873 8.019 1.00 96.12 231 VAL A O 1
ATOM 1824 N N . LYS A 1 232 ? -4.352 -6.094 8.395 1.00 95.75 232 LYS A N 1
ATOM 1825 C CA . LYS A 1 232 ? -4.800 -6.436 7.047 1.00 95.75 232 LYS A CA 1
ATOM 1826 C C . LYS A 1 232 ? -6.266 -6.039 6.914 1.00 95.75 232 LYS A C 1
ATOM 1828 O O . LYS A 1 232 ? -7.041 -6.234 7.849 1.00 95.75 232 LYS A O 1
ATOM 1833 N N . ASP A 1 233 ? -6.648 -5.491 5.774 1.00 95.56 233 ASP A N 1
ATOM 1834 C CA . ASP A 1 233 ? -8.024 -5.076 5.488 1.00 95.56 233 ASP A CA 1
ATOM 1835 C C . ASP A 1 233 ? -9.063 -6.178 5.783 1.00 95.56 233 ASP A C 1
ATOM 1837 O O . ASP A 1 233 ? -10.061 -5.931 6.462 1.00 95.56 233 ASP A O 1
ATOM 1841 N N . THR A 1 234 ? -8.790 -7.414 5.356 1.00 95.56 234 THR A N 1
ATOM 1842 C CA . THR A 1 234 ? -9.643 -8.584 5.600 1.00 95.56 234 THR A CA 1
ATOM 1843 C C . THR A 1 234 ? -9.759 -8.920 7.080 1.00 95.56 234 THR A C 1
ATOM 1845 O O . THR A 1 234 ? -10.840 -9.265 7.556 1.00 95.56 234 THR A O 1
ATOM 1848 N N . ASP A 1 235 ? -8.657 -8.796 7.819 1.00 95.69 235 ASP A N 1
ATOM 1849 C CA . ASP A 1 235 ? -8.627 -9.103 9.246 1.00 95.69 235 ASP A CA 1
ATOM 1850 C C . ASP A 1 235 ? -9.386 -8.032 10.024 1.00 95.69 235 ASP A C 1
ATOM 1852 O O . ASP A 1 235 ? -10.115 -8.366 10.953 1.00 95.69 235 ASP A O 1
ATOM 1856 N N . LEU A 1 236 ? -9.286 -6.762 9.621 1.00 96.44 236 LEU A N 1
ATOM 1857 C CA . LEU A 1 236 ? -10.045 -5.669 10.223 1.00 96.44 236 LEU A CA 1
ATOM 1858 C C . LEU A 1 236 ? -11.552 -5.846 10.003 1.00 96.44 236 LEU A C 1
ATOM 1860 O O . LEU A 1 236 ? -12.322 -5.751 10.954 1.00 96.44 236 LEU A O 1
ATOM 1864 N N . LEU A 1 237 ? -11.971 -6.183 8.780 1.00 97.31 237 LEU A N 1
ATOM 1865 C CA . LEU A 1 237 ? -13.378 -6.449 8.455 1.00 97.31 237 LEU A CA 1
ATOM 1866 C C . LEU A 1 237 ? -13.964 -7.664 9.188 1.00 97.31 237 LEU A C 1
ATOM 1868 O O . LEU A 1 237 ? -15.179 -7.756 9.333 1.00 97.31 237 LEU A O 1
ATOM 1872 N N . SER A 1 238 ? -13.127 -8.597 9.646 1.00 97.19 238 SER A N 1
ATOM 1873 C CA . SER A 1 238 ? -13.582 -9.759 10.418 1.00 97.19 238 SER A CA 1
ATOM 1874 C C . SER A 1 238 ? -13.885 -9.445 11.889 1.00 97.19 238 SER A C 1
ATOM 1876 O O . SER A 1 238 ? -14.431 -10.290 12.602 1.00 97.19 238 SER A O 1
ATOM 1878 N N . GLN A 1 239 ? -13.519 -8.252 12.368 1.00 97.31 239 GLN A N 1
ATOM 1879 C CA . GLN A 1 239 ? -13.657 -7.892 13.776 1.00 97.31 239 GLN A CA 1
ATOM 1880 C C . GLN A 1 239 ? -15.067 -7.393 14.116 1.00 97.31 239 GLN A C 1
ATOM 1882 O O . GLN A 1 239 ? -15.767 -6.841 13.263 1.00 97.31 239 GLN A O 1
ATOM 1887 N N . PRO A 1 240 ? -15.508 -7.555 15.378 1.00 95.56 240 PRO A N 1
ATOM 1888 C CA . PRO A 1 240 ? -16.828 -7.108 15.796 1.00 95.56 240 PRO A CA 1
ATOM 1889 C C . PRO A 1 240 ? -17.046 -5.616 15.536 1.00 95.56 240 PRO A C 1
ATOM 1891 O O . PRO A 1 240 ? -16.186 -4.794 15.838 1.00 95.56 240 PRO A O 1
ATOM 1894 N N . ARG A 1 241 ? -18.255 -5.267 15.079 1.00 93.31 241 ARG A N 1
ATOM 1895 C CA . ARG A 1 241 ? -18.710 -3.878 14.861 1.00 93.31 241 ARG A CA 1
ATOM 1896 C C . ARG A 1 241 ? -17.970 -3.117 13.755 1.00 93.31 241 ARG A C 1
ATOM 1898 O O . ARG A 1 241 ? -18.114 -1.901 13.672 1.00 93.31 241 ARG A O 1
ATOM 1905 N N . ILE A 1 242 ? -17.231 -3.821 12.906 1.00 97.06 242 ILE A N 1
ATOM 1906 C CA . ILE A 1 242 ? -16.656 -3.275 11.680 1.00 97.06 242 ILE A CA 1
ATOM 1907 C C . ILE A 1 242 ? -17.448 -3.833 10.507 1.00 97.06 242 ILE A C 1
ATOM 1909 O O . ILE A 1 242 ? -17.839 -4.999 10.498 1.00 97.06 242 ILE A O 1
ATOM 1913 N N . SER A 1 243 ? -17.739 -2.976 9.538 1.00 96.88 243 SER A N 1
ATOM 1914 C CA . SER A 1 243 ? -18.556 -3.329 8.384 1.00 96.88 243 SER A CA 1
ATOM 1915 C C . SER A 1 243 ? -17.923 -2.837 7.092 1.00 96.88 243 SER A C 1
ATOM 1917 O O . SER A 1 243 ? -17.044 -1.973 7.088 1.00 96.88 243 SER A O 1
ATOM 1919 N N . LYS A 1 244 ? -18.341 -3.433 5.976 1.00 96.94 244 LYS A N 1
ATOM 1920 C CA . LYS A 1 244 ? -17.893 -3.025 4.649 1.00 96.94 244 LYS A CA 1
ATOM 1921 C C . LYS A 1 244 ? -18.789 -1.890 4.152 1.00 96.94 244 LYS A C 1
ATOM 1923 O O . LYS A 1 244 ? -19.977 -2.107 3.928 1.00 96.94 244 LYS A O 1
ATOM 1928 N N . GLY A 1 245 ? -18.206 -0.706 3.989 1.00 95.06 245 GLY A N 1
ATOM 1929 C CA . GLY A 1 245 ? -18.820 0.404 3.263 1.00 95.06 245 GLY A CA 1
ATOM 1930 C C . GLY A 1 245 ? -18.733 0.196 1.749 1.00 95.06 245 GLY A C 1
ATOM 1931 O O . GLY A 1 245 ? -18.453 -0.902 1.260 1.00 95.06 245 GLY A O 1
ATOM 1932 N N . CYS A 1 246 ? -18.915 1.263 0.981 1.00 94.00 246 CYS A N 1
ATOM 1933 C CA . CYS A 1 246 ? -18.889 1.185 -0.477 1.00 94.00 246 CYS A CA 1
ATOM 1934 C C . CYS A 1 246 ? -18.493 2.520 -1.112 1.00 94.00 246 CYS A C 1
ATOM 1936 O O . CYS A 1 246 ? -18.617 3.578 -0.482 1.00 94.00 246 CYS A O 1
ATOM 1938 N N . PRO A 1 247 ? -18.027 2.487 -2.369 1.00 92.25 247 PRO A N 1
ATOM 1939 C CA . PRO A 1 247 ? -17.950 3.682 -3.193 1.00 92.25 247 PRO A CA 1
ATOM 1940 C C . PRO A 1 247 ? -19.341 4.297 -3.374 1.00 92.25 247 PRO A C 1
ATOM 1942 O O . PRO A 1 247 ? -20.313 3.573 -3.582 1.00 92.25 247 PRO A O 1
ATOM 1945 N N . ALA A 1 248 ? -19.422 5.623 -3.297 1.00 91.31 248 ALA A N 1
ATOM 1946 C CA . ALA A 1 248 ? -20.640 6.372 -3.612 1.00 91.31 248 ALA A CA 1
ATOM 1947 C C . ALA A 1 248 ? -20.572 6.942 -5.039 1.00 91.31 248 ALA A C 1
ATOM 1949 O O . ALA A 1 248 ? -21.517 6.842 -5.811 1.00 91.31 248 ALA A O 1
ATOM 1950 N N . GLU A 1 249 ? -19.422 7.515 -5.388 1.00 89.75 249 GLU A N 1
ATOM 1951 C CA . GLU A 1 249 ? -19.074 8.061 -6.701 1.00 89.75 249 GLU A CA 1
ATOM 1952 C C . GLU A 1 249 ? -17.543 8.134 -6.801 1.00 89.75 249 GLU A C 1
ATOM 1954 O O . GLU A 1 249 ? -16.835 7.806 -5.843 1.00 89.75 249 GLU A O 1
ATOM 1959 N N . TYR A 1 250 ? -17.015 8.534 -7.957 1.00 88.88 250 TYR A N 1
ATOM 1960 C CA . TYR A 1 250 ? -15.569 8.616 -8.151 1.00 88.88 250 TYR A CA 1
ATOM 1961 C C . TYR A 1 250 ? -14.946 9.584 -7.134 1.00 88.88 250 TYR A C 1
ATOM 1963 O O . TYR A 1 250 ? -15.375 10.731 -7.011 1.00 88.88 250 TYR A O 1
ATOM 1971 N N . GLY A 1 251 ? -13.953 9.109 -6.376 1.00 88.94 251 GLY A N 1
ATOM 1972 C CA . GLY A 1 251 ? -13.314 9.902 -5.326 1.00 88.94 251 GLY A CA 1
ATOM 1973 C C . GLY A 1 251 ? -14.139 10.059 -4.042 1.00 88.94 251 GLY A C 1
ATOM 1974 O O . GLY A 1 251 ? -13.785 10.890 -3.206 1.00 88.94 251 GLY A O 1
ATOM 1975 N N . LYS A 1 252 ? -15.217 9.283 -3.846 1.00 92.00 252 LYS A N 1
ATOM 1976 C CA . LYS A 1 252 ? -16.062 9.360 -2.644 1.00 92.00 252 LYS A CA 1
ATOM 1977 C C . LYS A 1 252 ? -16.554 7.997 -2.175 1.00 92.00 252 LYS A C 1
ATOM 1979 O O . LYS A 1 252 ? -16.904 7.114 -2.957 1.00 92.00 252 LYS A O 1
ATOM 1984 N N . VAL A 1 253 ? -16.646 7.854 -0.859 1.00 94.50 253 VAL A N 1
ATOM 1985 C CA . VAL A 1 253 ? -17.121 6.639 -0.191 1.00 94.50 253 VAL A CA 1
ATOM 1986 C C . VAL A 1 253 ? -18.206 6.947 0.825 1.00 94.50 253 VAL A C 1
ATOM 1988 O O . VAL A 1 253 ? -18.331 8.081 1.288 1.00 94.50 253 VAL A O 1
ATOM 1991 N N . GLN A 1 254 ? -18.974 5.925 1.180 1.00 94.75 254 GLN A N 1
ATOM 1992 C CA . GLN A 1 254 ? -20.050 6.017 2.157 1.00 94.75 254 GLN A CA 1
ATOM 1993 C C . GLN A 1 254 ? -20.069 4.815 3.104 1.00 94.75 254 GLN A C 1
ATOM 1995 O O . GLN A 1 254 ? -19.471 3.766 2.839 1.00 94.75 254 GLN A O 1
ATOM 2000 N N . SER A 1 255 ? -20.749 5.010 4.233 1.00 95.00 255 SER A N 1
ATOM 2001 C CA . SER A 1 255 ? -20.917 4.020 5.294 1.00 95.00 255 SER A CA 1
ATOM 2002 C C . SER A 1 255 ? -21.721 2.814 4.840 1.00 95.00 255 SER A C 1
ATOM 2004 O O . SER A 1 255 ? -22.524 2.895 3.909 1.00 95.00 255 SER A O 1
ATOM 2006 N N . ALA A 1 256 ? -21.536 1.689 5.531 1.00 94.69 256 ALA A N 1
ATOM 2007 C CA . ALA A 1 256 ? -22.216 0.435 5.220 1.00 94.69 256 ALA A CA 1
ATOM 2008 C C . ALA A 1 256 ? -23.743 0.593 5.234 1.00 94.69 256 ALA A C 1
ATOM 2010 O O . ALA A 1 256 ? -24.442 0.003 4.412 1.00 94.69 256 ALA A O 1
ATOM 2011 N N . LYS A 1 257 ? -24.260 1.449 6.123 1.00 92.56 257 LYS A N 1
ATOM 2012 C CA . LYS A 1 257 ? -25.688 1.779 6.220 1.00 92.56 257 LYS A CA 1
ATOM 2013 C C . LYS A 1 257 ? -26.243 2.406 4.937 1.00 92.56 257 LYS A C 1
ATOM 2015 O O . LYS A 1 257 ? -27.401 2.174 4.607 1.00 92.56 257 LYS A O 1
ATOM 2020 N N . ASN A 1 258 ? -25.429 3.181 4.227 1.00 92.19 258 ASN A N 1
ATOM 2021 C CA . ASN A 1 258 ? -25.837 3.916 3.030 1.00 92.19 258 ASN A CA 1
ATOM 2022 C C . ASN A 1 258 ? -25.540 3.146 1.731 1.00 92.19 258 ASN A C 1
ATOM 2024 O O . ASN A 1 258 ? -25.872 3.620 0.652 1.00 92.19 258 ASN A O 1
ATOM 2028 N N . CYS A 1 259 ? -24.943 1.952 1.816 1.00 88.94 259 CYS A N 1
ATOM 2029 C CA . CYS A 1 259 ? -24.521 1.167 0.652 1.00 88.94 259 CYS A CA 1
ATOM 2030 C C . CYS A 1 259 ? -25.622 0.425 -0.095 1.00 88.94 259 CYS A C 1
ATOM 2032 O O . CYS A 1 259 ? -25.377 -0.092 -1.183 1.00 88.94 259 CYS A O 1
ATOM 2034 N N . ALA A 1 260 ? -26.817 0.373 0.476 1.00 66.75 260 ALA A N 1
ATOM 2035 C CA . ALA A 1 260 ? -27.995 -0.182 -0.161 1.00 66.75 260 ALA A CA 1
ATOM 2036 C C . ALA A 1 260 ? -29.213 0.635 0.281 1.00 66.75 260 ALA A C 1
ATOM 2038 O O . ALA A 1 260 ? -29.885 0.299 1.259 1.00 66.75 260 ALA A O 1
ATOM 2039 N N . GLN A 1 261 ? -29.454 1.731 -0.436 1.00 47.12 261 GLN A N 1
ATOM 2040 C CA . GLN A 1 261 ? -30.798 2.237 -0.697 1.00 47.12 261 GLN A CA 1
ATOM 2041 C C . GLN A 1 261 ? -31.072 2.082 -2.187 1.00 47.12 261 GLN A C 1
ATOM 2043 O O . GLN A 1 261 ? -30.153 2.400 -2.975 1.00 47.12 261 GLN A O 1
#

Sequence (261 aa):
MKLNLFVAAISIALFTVGCVSKPVDNRNPAGTGDIGSSTDQFSFESFKLPVTRENKVATRVAYNSWSGEWPSPVIDVRSEEPGVTQITGYTNLRNPVASDKTNCTIKNGLYHPWSQTDPSSITYYTIQGEADFKTVRDTTKTFYNEKTHKTEKIKIPKGTLFSNVVYYGENFCGSIQTVGKTKRPFSEGCDFFFDNKDMVRIADGGDFSEQWLYLKCEEKDSNGKNVKAFVKDTDLLSQPRISKGCPAEYGKVQSAKNCAQ

Foldseek 3Di:
DDDDDDDDDDDDDDDDDDPPPPPPPPVPPDPDPPDDDDDDDPPFDKDWAFAADPNDTDTWIKGFAQAELFRDFWKFQVAVDWDKDWDKFFLDPRYRPPTDIDIFIDTGHIQDCLGPDPNVPFTKMKIWKWWKKFFQAWDWDWDQDPVVRDIDIDIDHGGWIWTSWDGHYDQKTWTWIDDPNDTDIDIDRVCVAPVDPRMDTPGTRDGDIWMKTWDFGPDADPVRGGRIGIHTPVSSCPDPSMHTWGAPDRSHTDHPVPRPD